Protein AF-A0A2T7PFG6-F1 (afdb_monomer_lite)

InterPro domains:
  IPR002227 Tyrosinase copper-binding domain [PF00264] (2-46)
  IPR002227 Tyrosinase copper-binding domain [PR00092] (2-13)
  IPR002227 Tyrosinase copper-binding domain [PR00092] (26-44)
  IPR002227 Tyrosinase copper-binding domain [PS00498] (27-38)
  IPR008922 Di-copper centre-containing domain superfamily [G3DSA:1.10.1280.10] (1-119)
  IPR008922 Di-copper centre-containing domain superfamily [SSF48056] (2-119)
  IPR028999 Haemocyanin, beta-sandwich domain [PF14830] (123-220)
  IPR036848 Haemocyanin C-terminal domain superfamily [G3DSA:2.60.310.10] (120-230)
  IPR036848 Haemocyanin C-terminal domain superfamily [SSF81277] (125-223)
  IPR050316 Tyrosinase and Hemocyanin [PTHR11474] (2-104)

pLDDT: mean 91.62, std 6.77, range [60.59, 98.31]

Organism: Pomacea canaliculata (NCBI:txid400727)

Radius of gyration: 21.74 Å; chains: 1; bounding box: 51×44×64 Å

Sequence (324 aa):
MLHNTIHALVGGQGTYSMSTLEYSAFDPFFMIHHSSIDRIWQIWQTLQKLRHRSFNYARCALRNLYRPLEPFNYESKNPNPVTRANSRPVQIFDASKFHYNFDNLNLNGHSVSEINTIIENLRDHDRVYAGFVLSGIGVSATANVKLVPQGGDPVDVGSFYILGGDGEMPWAYERVYKYDVTDALEKLGLNAYSNFGFQVTLTKYNGEQLDASLATPVVISRPANADYDVLILPLLEENKLPPKVIVSRGTRVRFHYPVSSLTAAVKEVGSYTSLSLCSIPPGDANSYDPDVNYSLEPGDYFFVSSNKARCEQGTRVQISIDDE

Foldseek 3Di:
DVLLVVLCVFQFLDPQGSLAPVRVVVDPVSVVSVVVVVLVLVLQLVLCVVVVHDNLDDPLCVVQQQDFDPPQLPCVVHVDPQSNVQRRNSSVSPVVSVVDDDPASDDPNHHSVVVNVVVLVVQQAKWKWFWFWDWAPQAKWKKWKWKFAVPDDTDTQGIDIDHHHNPDDTDIDPATDTDTRRVVQVVVVHDLQADMFMDIWIAGSNRRTDPDDGAGTWMWMRHRPDPEIETEHEQDPQHAHDAEHEDEAPYWYAYHYNDPVDFFWKAWDDDPVCLVQVVADPDCPRTDGHPDTHHDGAAKIKIATNDSVSSVSRRIYIYGHDHD

Structure (mmCIF, N/CA/C/O backbone):
data_AF-A0A2T7PFG6-F1
#
_entry.id   AF-A0A2T7PFG6-F1
#
loop_
_atom_site.group_PDB
_atom_site.id
_atom_site.type_symbol
_atom_site.label_atom_id
_atom_site.label_alt_id
_atom_site.label_comp_id
_atom_site.label_asym_id
_atom_site.label_entity_id
_atom_site.label_seq_id
_atom_site.pdbx_PDB_ins_code
_atom_site.Cartn_x
_atom_site.Cartn_y
_atom_site.Cartn_z
_atom_site.occupancy
_atom_site.B_iso_or_equiv
_atom_site.auth_seq_id
_atom_site.auth_comp_id
_atom_site.auth_asym_id
_atom_site.auth_atom_id
_atom_site.pdbx_PDB_model_num
ATOM 1 N N . MET A 1 1 ? 4.196 -3.384 -2.614 1.00 72.12 1 MET A N 1
ATOM 2 C CA . MET A 1 1 ? 5.473 -3.705 -1.949 1.00 72.12 1 MET A CA 1
ATOM 3 C C . MET A 1 1 ? 6.303 -4.779 -2.656 1.00 72.12 1 MET A C 1
ATOM 5 O O . MET A 1 1 ? 7.488 -4.549 -2.804 1.00 72.12 1 MET A O 1
ATOM 9 N N . LEU A 1 2 ? 5.745 -5.887 -3.161 1.00 88.50 2 LEU A N 1
ATOM 10 C CA . LEU A 1 2 ? 6.514 -6.956 -3.842 1.00 88.50 2 LEU A CA 1
ATOM 11 C C . LEU A 1 2 ? 7.631 -6.467 -4.799 1.00 88.50 2 LEU A C 1
ATOM 13 O O . LEU A 1 2 ? 8.771 -6.902 -4.685 1.00 88.50 2 LEU A O 1
ATOM 17 N N . HIS A 1 3 ? 7.321 -5.510 -5.678 1.00 95.81 3 HIS A N 1
ATOM 18 C CA . HIS A 1 3 ? 8.283 -4.857 -6.577 1.00 95.81 3 HIS A CA 1
ATOM 19 C C . HIS A 1 3 ? 9.483 -4.226 -5.844 1.00 95.81 3 HIS A C 1
ATOM 21 O O . HIS A 1 3 ? 10.632 -4.441 -6.224 1.00 95.81 3 HIS A O 1
ATOM 27 N N . ASN A 1 4 ? 9.211 -3.468 -4.781 1.00 96.25 4 ASN A N 1
ATOM 28 C CA . ASN A 1 4 ? 10.197 -2.683 -4.043 1.00 96.25 4 ASN A CA 1
ATOM 29 C C . ASN A 1 4 ? 11.212 -3.560 -3.302 1.00 96.25 4 ASN A C 1
ATOM 31 O O . ASN A 1 4 ? 12.353 -3.156 -3.111 1.00 96.25 4 ASN A O 1
ATOM 35 N N . THR A 1 5 ? 10.813 -4.759 -2.878 1.00 95.25 5 THR A N 1
ATOM 36 C CA . THR A 1 5 ? 11.719 -5.682 -2.186 1.00 95.25 5 THR A CA 1
ATOM 37 C C . THR A 1 5 ? 12.895 -6.078 -3.080 1.00 95.25 5 THR A C 1
ATOM 39 O O . THR A 1 5 ? 14.027 -6.135 -2.612 1.00 95.25 5 THR A O 1
ATOM 42 N N . ILE A 1 6 ? 12.664 -6.286 -4.378 1.00 96.75 6 ILE A N 1
ATOM 43 C CA . ILE A 1 6 ? 13.737 -6.640 -5.317 1.00 96.75 6 ILE A CA 1
ATOM 44 C C . ILE A 1 6 ? 14.710 -5.476 -5.525 1.00 96.75 6 ILE A C 1
ATOM 46 O O . ILE A 1 6 ? 15.915 -5.704 -5.563 1.00 96.75 6 ILE A O 1
ATOM 50 N N . HIS A 1 7 ? 14.218 -4.234 -5.571 1.00 97.56 7 HIS A N 1
ATOM 51 C CA . HIS A 1 7 ? 15.078 -3.046 -5.582 1.00 97.56 7 HIS A CA 1
ATOM 52 C C . HIS A 1 7 ? 16.047 -3.038 -4.396 1.00 97.56 7 HIS A C 1
ATOM 54 O O . HIS A 1 7 ? 17.252 -2.868 -4.580 1.00 97.56 7 HIS A O 1
ATOM 60 N N . ALA A 1 8 ? 15.530 -3.299 -3.192 1.00 95.62 8 ALA A N 1
ATOM 61 C CA . ALA A 1 8 ? 16.334 -3.365 -1.976 1.00 95.62 8 ALA A CA 1
ATOM 62 C C . ALA A 1 8 ? 17.388 -4.477 -2.033 1.00 95.62 8 ALA A C 1
ATOM 64 O O . ALA A 1 8 ? 18.557 -4.234 -1.747 1.00 95.62 8 ALA A O 1
ATOM 65 N N . LEU A 1 9 ? 16.979 -5.692 -2.412 1.00 95.75 9 LEU A N 1
ATOM 66 C CA . LEU A 1 9 ? 17.856 -6.864 -2.410 1.00 95.75 9 LEU A CA 1
ATOM 67 C C . LEU A 1 9 ? 18.958 -6.772 -3.469 1.00 95.75 9 LEU A C 1
ATOM 69 O O . LEU A 1 9 ? 20.094 -7.142 -3.191 1.00 95.75 9 LEU A O 1
ATOM 73 N N . VAL A 1 10 ? 18.634 -6.277 -4.666 1.00 96.81 10 VAL A N 1
ATOM 74 C CA . VAL A 1 10 ? 19.605 -6.152 -5.763 1.00 96.81 10 VAL A CA 1
ATOM 75 C C . VAL A 1 10 ? 20.531 -4.960 -5.544 1.00 96.81 10 VAL A C 1
ATOM 77 O O . VAL A 1 10 ? 21.733 -5.074 -5.763 1.00 96.81 10 VAL A O 1
ATOM 80 N N . GLY A 1 11 ? 20.002 -3.820 -5.094 1.00 95.88 11 GLY A N 1
ATOM 81 C CA . GLY A 1 11 ? 20.818 -2.622 -4.886 1.00 95.88 11 GLY A CA 1
ATOM 82 C C . GLY A 1 11 ? 21.634 -2.643 -3.597 1.00 95.88 11 GLY A C 1
ATOM 83 O O . GLY A 1 11 ? 22.691 -2.013 -3.512 1.00 95.88 11 GLY A O 1
ATOM 84 N N . GLY A 1 12 ? 21.157 -3.373 -2.587 1.00 94.94 12 GLY A N 1
ATOM 85 C CA . GLY A 1 12 ? 21.774 -3.432 -1.271 1.00 94.94 12 GLY A CA 1
ATOM 86 C C . GLY A 1 12 ? 21.967 -2.034 -0.686 1.00 94.94 12 GLY A C 1
ATOM 87 O O . GLY A 1 12 ? 21.060 -1.200 -0.706 1.00 94.94 12 GLY A O 1
ATOM 88 N N . GLN A 1 13 ? 23.178 -1.776 -0.193 1.00 94.75 13 GLN A N 1
ATOM 89 C CA . GLN A 1 13 ? 23.541 -0.516 0.460 1.00 94.75 13 GLN A CA 1
ATOM 90 C C . GLN A 1 13 ? 24.241 0.492 -0.469 1.00 94.75 13 GLN A C 1
ATOM 92 O O . GLN A 1 13 ? 24.780 1.494 -0.001 1.00 94.75 13 GLN A O 1
ATOM 97 N N . GLY A 1 14 ? 24.271 0.237 -1.781 1.00 91.75 14 GLY A N 1
ATOM 98 C CA . GLY A 1 14 ? 24.973 1.096 -2.735 1.00 91.75 14 GLY A CA 1
ATOM 99 C C . GLY A 1 14 ? 24.269 2.438 -2.960 1.00 91.75 14 GLY A C 1
ATOM 100 O O . GLY A 1 14 ? 23.059 2.481 -3.164 1.00 91.75 14 GLY A O 1
ATOM 101 N N . THR A 1 15 ? 25.033 3.535 -2.995 1.00 91.31 15 THR A N 1
ATOM 102 C CA . THR A 1 15 ? 24.510 4.896 -3.233 1.00 91.31 15 THR A CA 1
ATOM 103 C C . THR A 1 15 ? 23.884 5.067 -4.622 1.00 91.31 15 THR A C 1
ATOM 105 O O . THR A 1 15 ? 22.827 5.678 -4.753 1.00 91.31 15 THR A O 1
ATOM 108 N N . TYR A 1 16 ? 24.509 4.503 -5.657 1.00 95.69 16 TYR A N 1
ATOM 109 C CA . TYR A 1 16 ? 24.027 4.528 -7.042 1.00 95.69 16 TYR A CA 1
ATOM 110 C C . TYR A 1 16 ? 23.613 3.117 -7.448 1.00 95.69 16 TYR A C 1
ATOM 112 O O . TYR A 1 16 ? 24.355 2.423 -8.139 1.00 95.69 16 TYR A O 1
ATOM 120 N N . SER A 1 17 ? 22.490 2.640 -6.918 1.00 96.44 17 SER A N 1
ATOM 121 C CA . SER A 1 17 ? 22.119 1.231 -7.029 1.00 96.44 17 SER A CA 1
ATOM 122 C C . SER A 1 17 ? 20.627 1.048 -7.283 1.00 96.44 17 SER A C 1
ATOM 124 O O . SER A 1 17 ? 19.843 1.995 -7.230 1.00 96.44 17 SER A O 1
ATOM 126 N N . MET A 1 18 ? 20.218 -0.202 -7.502 1.00 97.12 18 MET A N 1
ATOM 127 C CA . MET A 1 18 ? 18.809 -0.583 -7.603 1.00 97.12 18 MET A CA 1
ATOM 128 C C . MET A 1 18 ? 17.969 -0.212 -6.372 1.00 97.12 18 MET A C 1
ATOM 130 O O . MET A 1 18 ? 16.750 -0.145 -6.502 1.00 97.12 18 MET A O 1
ATOM 134 N N . SER A 1 19 ? 18.570 0.064 -5.210 1.00 96.31 19 SER A N 1
ATOM 135 C CA . SER A 1 19 ? 17.842 0.414 -3.987 1.00 96.31 19 SER A CA 1
ATOM 136 C C . SER A 1 19 ? 17.588 1.918 -3.858 1.00 96.31 19 SER A C 1
ATOM 138 O O . SER A 1 19 ? 16.756 2.320 -3.050 1.00 96.31 19 SER A O 1
ATOM 140 N N . THR A 1 20 ? 18.229 2.760 -4.677 1.00 95.44 20 THR A N 1
ATOM 141 C CA . THR A 1 20 ? 18.062 4.218 -4.628 1.00 95.44 20 THR A CA 1
ATOM 142 C C . THR A 1 20 ? 17.218 4.724 -5.793 1.00 95.44 20 THR A C 1
ATOM 144 O O . THR A 1 20 ? 17.575 4.575 -6.959 1.00 95.44 20 THR A O 1
ATOM 147 N N . LEU A 1 21 ? 16.075 5.348 -5.485 1.00 95.50 21 LEU A N 1
ATOM 148 C CA . LEU A 1 21 ? 15.077 5.743 -6.487 1.00 95.50 21 LEU A CA 1
ATOM 149 C C . LEU A 1 21 ? 15.668 6.594 -7.626 1.00 95.50 21 LEU A C 1
ATOM 151 O O . LEU A 1 21 ? 15.396 6.322 -8.792 1.00 95.50 21 LEU A O 1
ATOM 155 N N . GLU A 1 22 ? 16.522 7.563 -7.299 1.00 95.00 22 GLU A N 1
ATOM 156 C CA . GLU A 1 22 ? 17.109 8.507 -8.264 1.00 95.00 22 GLU A CA 1
ATOM 157 C C . GLU A 1 22 ? 18.087 7.862 -9.255 1.00 95.00 22 GLU A C 1
ATOM 159 O O . GLU A 1 22 ? 18.298 8.392 -10.347 1.00 95.00 22 GLU A O 1
ATOM 164 N N . TYR A 1 23 ? 18.674 6.718 -8.894 1.00 96.12 23 TYR A N 1
ATOM 165 C CA . TYR A 1 23 ? 19.735 6.077 -9.675 1.00 96.12 23 TYR A CA 1
ATOM 166 C C . TYR A 1 23 ? 19.364 4.693 -10.199 1.00 96.12 23 TYR A C 1
ATOM 168 O O . TYR A 1 23 ? 19.968 4.230 -11.165 1.00 96.12 23 TYR A O 1
ATOM 176 N N . SER A 1 24 ? 18.356 4.048 -9.611 1.00 97.19 24 SER A N 1
ATOM 177 C CA . SER A 1 24 ? 17.950 2.684 -9.956 1.00 97.19 24 SER A CA 1
ATOM 178 C C . SER A 1 24 ? 17.688 2.497 -11.452 1.00 97.19 24 SER A C 1
ATOM 180 O O . SER A 1 24 ? 18.069 1.473 -12.005 1.00 97.19 24 SER A O 1
ATOM 182 N N . ALA A 1 25 ? 17.153 3.514 -12.136 1.00 97.25 25 ALA A N 1
ATOM 183 C CA . ALA A 1 25 ? 16.862 3.474 -13.569 1.00 97.25 25 ALA A CA 1
ATOM 184 C C . ALA A 1 25 ? 18.092 3.266 -14.479 1.00 97.25 25 ALA A C 1
ATOM 186 O O . ALA A 1 25 ? 17.922 2.889 -15.640 1.00 97.25 25 ALA A O 1
ATOM 187 N N . PHE A 1 26 ? 19.312 3.520 -13.989 1.00 97.44 26 PHE A N 1
ATOM 188 C CA . PHE A 1 26 ? 20.549 3.311 -14.751 1.00 97.44 26 PHE A CA 1
ATOM 189 C C . PHE A 1 26 ? 21.054 1.865 -14.708 1.00 97.44 26 PHE A C 1
ATOM 191 O O . PHE A 1 26 ? 21.851 1.481 -15.564 1.00 97.44 26 PHE A O 1
ATOM 198 N N . ASP A 1 27 ? 20.614 1.064 -13.737 1.00 98.00 27 ASP A N 1
ATOM 199 C CA . ASP A 1 27 ? 20.985 -0.346 -13.662 1.00 98.00 27 ASP A CA 1
ATOM 200 C C . ASP A 1 27 ? 20.275 -1.123 -14.788 1.00 98.00 27 ASP A C 1
ATOM 202 O O . ASP A 1 27 ? 19.048 -1.057 -14.893 1.00 98.00 27 ASP A O 1
ATOM 206 N N . PRO A 1 28 ? 20.980 -1.889 -15.642 1.00 97.69 28 PRO A N 1
ATOM 207 C CA . PRO A 1 28 ? 20.336 -2.683 -16.689 1.00 97.69 28 PRO A CA 1
ATOM 208 C C . PRO A 1 28 ? 19.260 -3.642 -16.161 1.00 97.69 28 PRO A C 1
ATOM 210 O O . PRO A 1 28 ? 18.279 -3.917 -16.860 1.00 97.69 28 PRO A O 1
ATOM 213 N N . PHE A 1 29 ? 19.415 -4.135 -14.927 1.00 97.94 29 PHE A N 1
ATOM 214 C CA . PHE A 1 29 ? 18.439 -5.006 -14.288 1.00 97.94 29 PHE A CA 1
ATOM 215 C C . PHE A 1 29 ? 17.096 -4.297 -14.051 1.00 97.94 29 PHE A C 1
ATOM 217 O O . PHE A 1 29 ? 16.054 -4.945 -14.116 1.00 97.94 29 PHE A O 1
ATOM 224 N N . PHE A 1 30 ? 17.084 -2.974 -13.867 1.00 98.31 30 PHE A N 1
ATOM 225 C CA . PHE A 1 30 ? 15.870 -2.176 -13.675 1.00 98.31 30 PHE A CA 1
ATOM 226 C C . PHE A 1 30 ? 14.841 -2.417 -14.782 1.00 98.31 30 PHE A C 1
ATOM 228 O O . PHE A 1 30 ? 13.699 -2.792 -14.518 1.00 98.31 30 PHE A O 1
ATOM 235 N N . MET A 1 31 ? 15.254 -2.263 -16.042 1.00 97.06 31 MET A N 1
ATOM 236 C CA . MET A 1 31 ? 14.342 -2.338 -17.189 1.00 97.06 31 MET A CA 1
ATOM 237 C C . MET A 1 31 ? 13.702 -3.729 -17.325 1.00 97.06 31 MET A C 1
ATOM 239 O O . MET A 1 31 ? 12.505 -3.857 -17.604 1.00 97.06 31 MET A O 1
ATOM 243 N N . ILE A 1 32 ? 14.477 -4.788 -17.077 1.00 96.88 32 ILE A N 1
ATOM 244 C CA . ILE A 1 32 ? 13.982 -6.170 -17.151 1.00 96.88 32 ILE A CA 1
ATOM 245 C C . ILE A 1 32 ? 13.170 -6.560 -15.909 1.00 96.88 32 ILE A C 1
ATOM 247 O O . ILE A 1 32 ? 12.169 -7.266 -16.029 1.00 96.88 32 ILE A O 1
ATOM 251 N N . HIS A 1 33 ? 13.527 -6.046 -14.730 1.00 97.62 33 HIS A N 1
ATOM 252 C CA . HIS A 1 33 ? 12.758 -6.219 -13.498 1.00 97.62 33 HIS A CA 1
ATOM 253 C C . HIS A 1 33 ? 11.355 -5.635 -13.643 1.00 97.62 33 HIS A C 1
ATOM 255 O O . HIS A 1 33 ? 10.370 -6.325 -13.383 1.00 97.62 33 HIS A O 1
ATOM 261 N N . HIS A 1 34 ? 11.236 -4.411 -14.156 1.00 97.94 34 HIS A N 1
ATOM 262 C CA . HIS A 1 34 ? 9.933 -3.798 -14.408 1.00 97.94 34 HIS A CA 1
ATOM 263 C C . HIS A 1 34 ? 9.101 -4.569 -15.440 1.00 97.94 34 HIS A C 1
ATOM 265 O O . HIS A 1 34 ? 7.887 -4.671 -15.275 1.00 97.94 34 HIS A O 1
ATOM 271 N N . SER A 1 35 ? 9.738 -5.205 -16.429 1.00 97.00 35 SER A N 1
ATOM 272 C CA . SER A 1 35 ? 9.049 -6.119 -17.354 1.00 97.00 35 SER A CA 1
ATOM 273 C C . SER A 1 35 ? 8.501 -7.365 -16.636 1.00 97.00 35 SER A C 1
ATOM 275 O O . SER A 1 35 ? 7.422 -7.857 -16.963 1.00 97.00 35 SER A O 1
ATOM 277 N N . SER A 1 36 ? 9.200 -7.866 -15.609 1.00 96.44 36 SER A N 1
ATOM 278 C CA . SER A 1 36 ? 8.712 -8.984 -14.788 1.00 96.44 36 SER A CA 1
ATOM 279 C C . SER A 1 36 ? 7.489 -8.604 -13.941 1.00 96.44 36 SER A C 1
ATOM 281 O O . SER A 1 36 ? 6.552 -9.395 -13.814 1.00 96.44 36 SER A O 1
ATOM 283 N N . ILE A 1 37 ? 7.455 -7.376 -13.414 1.00 97.38 37 ILE A N 1
ATOM 284 C CA . ILE A 1 37 ? 6.311 -6.856 -12.654 1.00 97.38 37 ILE A CA 1
ATOM 285 C C . ILE A 1 37 ? 5.121 -6.570 -13.568 1.00 97.38 37 ILE A C 1
ATOM 287 O O . ILE A 1 37 ? 3.986 -6.864 -13.197 1.00 97.38 37 ILE A O 1
ATOM 291 N N . ASP A 1 38 ? 5.367 -6.083 -14.781 1.00 97.00 38 ASP A N 1
ATOM 292 C CA . ASP A 1 38 ? 4.330 -5.944 -15.800 1.00 97.00 38 ASP A CA 1
ATOM 293 C C . ASP A 1 38 ? 3.689 -7.299 -16.158 1.00 97.00 38 ASP A C 1
ATOM 295 O O . ASP A 1 38 ? 2.465 -7.413 -16.242 1.00 97.00 38 ASP A O 1
ATOM 299 N N . ARG A 1 39 ? 4.472 -8.388 -16.216 1.00 96.81 39 ARG A N 1
ATOM 300 C CA . ARG A 1 39 ? 3.899 -9.738 -16.364 1.00 96.81 39 ARG A CA 1
ATOM 301 C C . ARG A 1 39 ? 2.943 -10.086 -15.224 1.00 96.81 39 ARG A C 1
ATOM 303 O O . ARG A 1 39 ? 1.865 -10.619 -15.474 1.00 96.81 39 ARG A O 1
ATOM 310 N N . ILE A 1 40 ? 3.307 -9.779 -13.977 1.00 97.12 40 ILE A N 1
ATOM 311 C CA . ILE A 1 40 ? 2.425 -9.998 -12.816 1.00 97.12 40 ILE A CA 1
ATOM 312 C C . ILE A 1 40 ? 1.141 -9.169 -12.955 1.00 97.12 40 ILE A C 1
ATOM 314 O O . ILE A 1 40 ? 0.056 -9.659 -12.633 1.00 97.12 40 ILE A O 1
ATOM 318 N N . TRP A 1 41 ? 1.233 -7.947 -13.483 1.00 95.81 41 TRP A N 1
ATOM 319 C CA . TRP A 1 41 ? 0.060 -7.128 -13.766 1.00 95.81 41 TRP A CA 1
ATOM 320 C C . TRP A 1 41 ? -0.846 -7.765 -14.830 1.00 95.81 41 TRP A C 1
ATOM 322 O O . TRP A 1 41 ? -2.046 -7.888 -14.587 1.00 95.81 41 TRP A O 1
ATOM 332 N N . GLN A 1 42 ? -0.300 -8.280 -15.937 1.00 95.88 42 GLN A N 1
ATOM 333 C CA . GLN A 1 42 ? -1.069 -9.017 -16.956 1.00 95.88 42 GLN A CA 1
ATOM 334 C C . GLN A 1 42 ? -1.738 -10.287 -16.407 1.00 95.88 42 GLN A C 1
ATOM 336 O O . GLN A 1 42 ? -2.892 -10.591 -16.739 1.00 95.88 42 GLN A O 1
ATOM 341 N N . ILE A 1 43 ? -1.048 -11.016 -15.525 1.00 97.12 43 ILE A N 1
ATOM 342 C CA . ILE A 1 43 ? -1.611 -12.169 -14.807 1.00 97.12 43 ILE A CA 1
ATOM 343 C C . ILE A 1 43 ? -2.809 -11.724 -13.966 1.00 97.12 43 ILE A C 1
ATOM 345 O O . ILE A 1 43 ? -3.877 -12.329 -14.056 1.00 97.12 43 ILE A O 1
ATOM 349 N N . TRP A 1 44 ? -2.671 -10.633 -13.206 1.00 96.19 44 TRP A N 1
ATOM 350 C CA . TRP A 1 44 ? -3.770 -10.067 -12.426 1.00 96.19 44 TRP A CA 1
ATOM 351 C C . TRP A 1 44 ? -4.942 -9.629 -13.317 1.00 96.19 44 TRP A C 1
ATOM 353 O O . TRP A 1 44 ? -6.083 -9.980 -13.026 1.00 96.19 44 TRP A O 1
ATOM 363 N N . GLN A 1 45 ? -4.695 -8.945 -14.438 1.00 95.38 45 GLN A N 1
ATOM 364 C CA . GLN A 1 45 ? -5.764 -8.539 -15.359 1.00 95.38 45 GLN A CA 1
ATOM 365 C C . GLN A 1 45 ? -6.521 -9.753 -15.918 1.00 95.38 45 GLN A C 1
ATOM 367 O O . GLN A 1 45 ? -7.749 -9.739 -16.015 1.00 95.38 45 GLN A O 1
ATOM 372 N N . THR A 1 46 ? -5.800 -10.823 -16.257 1.00 95.56 46 THR A N 1
ATOM 373 C CA . THR A 1 46 ? -6.391 -12.080 -16.739 1.00 95.56 46 THR A CA 1
ATOM 374 C C . THR A 1 46 ? -7.199 -12.773 -15.644 1.00 95.56 46 THR A C 1
ATOM 376 O O . THR A 1 46 ? -8.321 -13.212 -15.889 1.00 95.56 46 THR A O 1
ATOM 379 N N . LEU A 1 47 ? -6.684 -12.802 -14.415 1.00 96.50 47 LEU A N 1
ATOM 380 C CA . LEU A 1 47 ? -7.381 -13.345 -13.253 1.00 96.50 47 LEU A CA 1
ATOM 381 C C . LEU A 1 47 ? -8.694 -12.599 -12.969 1.00 96.50 47 LEU A C 1
ATOM 383 O O . LEU A 1 47 ? -9.721 -13.224 -12.716 1.00 96.50 47 LEU A O 1
ATOM 387 N N . GLN A 1 48 ? -8.696 -11.269 -13.057 1.00 94.81 48 GLN A N 1
ATOM 388 C CA . GLN A 1 48 ? -9.909 -10.473 -12.859 1.00 94.81 48 GLN A CA 1
ATOM 389 C C . GLN A 1 48 ? -10.964 -10.747 -13.940 1.00 94.81 48 GLN A C 1
ATOM 391 O O . GLN A 1 48 ? -12.148 -10.837 -13.613 1.00 94.81 48 GLN A O 1
ATOM 396 N N . LYS A 1 49 ? -10.553 -10.976 -15.198 1.00 94.19 49 LYS A N 1
ATOM 397 C CA . LYS A 1 49 ? -11.465 -11.428 -16.267 1.00 94.19 49 LYS A CA 1
ATOM 398 C C . LYS A 1 49 ? -12.111 -12.773 -15.935 1.00 94.19 49 LYS A C 1
ATOM 400 O O . LYS A 1 49 ? -13.322 -12.899 -16.089 1.00 94.19 49 LYS A O 1
ATOM 405 N N . LEU A 1 50 ? -11.329 -13.745 -15.449 1.00 95.12 50 LEU A N 1
ATOM 406 C CA . LEU A 1 50 ? -11.847 -15.055 -15.019 1.00 95.12 50 LEU A CA 1
ATOM 407 C C . LEU A 1 50 ? -12.873 -14.925 -13.886 1.00 95.12 50 LEU A C 1
ATOM 409 O O . LEU A 1 50 ? -13.838 -15.675 -13.837 1.00 95.12 50 LEU A O 1
ATOM 413 N N . ARG A 1 51 ? -12.694 -13.938 -13.003 1.00 93.25 51 ARG A N 1
ATOM 414 C CA . ARG A 1 51 ? -13.602 -13.639 -11.884 1.00 93.25 51 ARG A CA 1
ATOM 415 C C . ARG A 1 51 ? -14.794 -12.758 -12.259 1.00 93.25 51 ARG A C 1
ATOM 417 O O . ARG A 1 51 ? -15.538 -12.354 -11.370 1.00 93.25 51 ARG A O 1
ATOM 424 N N . HIS A 1 52 ? -14.948 -12.404 -13.535 1.00 93.69 52 HIS A N 1
ATOM 425 C CA . HIS A 1 52 ? -15.963 -11.459 -14.009 1.00 93.69 52 HIS A CA 1
ATOM 426 C C . HIS A 1 52 ? -15.917 -10.092 -13.295 1.00 93.69 52 HIS A C 1
ATOM 428 O O . HIS A 1 52 ? -16.947 -9.459 -13.069 1.00 93.69 52 HIS A O 1
ATOM 434 N N . ARG A 1 53 ? -14.711 -9.626 -12.940 1.00 89.88 53 ARG A N 1
ATOM 435 C CA . ARG A 1 53 ? -14.467 -8.310 -12.329 1.00 89.88 53 ARG A CA 1
ATOM 436 C C . ARG A 1 53 ? -13.816 -7.344 -13.318 1.00 89.88 53 ARG A C 1
ATOM 438 O O . ARG A 1 53 ? -13.253 -7.744 -14.339 1.00 89.88 53 ARG A O 1
ATOM 445 N N . SER A 1 54 ? -13.875 -6.053 -13.001 1.00 88.75 54 SER A N 1
ATOM 446 C CA . SER A 1 54 ? -13.120 -5.021 -13.715 1.00 88.75 54 SER A CA 1
ATOM 447 C C . SER A 1 54 ? -11.612 -5.318 -13.663 1.00 88.75 54 SER A C 1
ATOM 449 O O . SER A 1 54 ? -11.076 -5.746 -12.640 1.00 88.75 54 SER A O 1
ATOM 451 N N . PHE A 1 55 ? -10.924 -5.111 -14.790 1.00 88.00 55 PHE A N 1
ATOM 452 C CA . PHE A 1 55 ? -9.500 -5.455 -14.959 1.00 88.00 55 PHE A CA 1
ATOM 453 C C . PHE A 1 55 ? -8.664 -4.343 -15.621 1.00 88.00 55 PHE A C 1
ATOM 455 O O . PHE A 1 55 ? -7.440 -4.421 -15.679 1.00 88.00 55 PHE A O 1
ATOM 462 N N . ASN A 1 56 ? -9.307 -3.310 -16.160 1.00 86.38 56 ASN A N 1
ATOM 463 C CA . ASN A 1 56 ? -8.688 -2.224 -16.927 1.00 86.38 56 ASN A CA 1
ATOM 464 C C . ASN A 1 56 ? -9.186 -0.845 -16.471 1.00 86.38 56 ASN A C 1
ATOM 466 O O . ASN A 1 56 ? -9.286 0.092 -17.261 1.00 86.38 56 ASN A O 1
ATOM 470 N N . TYR A 1 57 ? -9.558 -0.743 -15.199 1.00 79.19 57 TYR A N 1
ATOM 471 C CA . TYR A 1 57 ? -10.174 0.440 -14.625 1.00 79.19 57 TYR A CA 1
ATOM 472 C C . TYR A 1 57 ? -9.727 0.595 -13.174 1.00 79.19 57 TYR A C 1
ATOM 474 O O . TYR A 1 57 ? -9.643 -0.396 -12.455 1.00 79.19 57 TYR A O 1
ATOM 482 N N . ALA A 1 58 ? -9.455 1.829 -12.750 1.00 80.38 58 ALA A N 1
ATOM 483 C CA . ALA A 1 58 ? -9.187 2.156 -11.352 1.00 80.38 58 ALA A CA 1
ATOM 484 C C . ALA A 1 58 ? -10.010 3.391 -10.970 1.00 80.38 58 ALA A C 1
ATOM 486 O O . ALA A 1 58 ? -9.628 4.526 -11.266 1.00 80.38 58 ALA A O 1
ATOM 487 N N . ARG A 1 59 ? -11.174 3.164 -10.346 1.00 76.50 59 ARG A N 1
ATOM 488 C CA . ARG A 1 59 ? -12.129 4.235 -10.025 1.00 76.50 59 ARG A CA 1
ATOM 489 C C . ARG A 1 59 ? -11.544 5.252 -9.049 1.00 76.50 59 ARG A C 1
ATOM 491 O O . ARG A 1 59 ? -11.689 6.454 -9.259 1.00 76.50 59 ARG A O 1
ATOM 498 N N . CYS A 1 60 ? -10.851 4.759 -8.026 1.00 71.56 60 CYS A N 1
ATOM 499 C CA . CYS A 1 60 ? -10.299 5.578 -6.949 1.00 71.56 60 CYS A CA 1
ATOM 500 C C . CYS A 1 60 ? -9.303 6.639 -7.458 1.00 71.56 60 CYS A C 1
ATOM 502 O O . CYS A 1 60 ? -9.269 7.754 -6.950 1.00 71.56 60 CYS A O 1
ATOM 504 N N . ALA A 1 61 ? -8.588 6.347 -8.551 1.00 77.00 61 ALA A N 1
ATOM 505 C CA . ALA A 1 61 ? -7.544 7.207 -9.102 1.00 77.00 61 ALA A CA 1
ATOM 506 C C . ALA A 1 61 ? -7.948 7.932 -10.403 1.00 77.00 61 ALA A C 1
ATOM 508 O O . ALA A 1 61 ? -7.075 8.425 -11.124 1.00 77.00 61 ALA A O 1
ATOM 509 N N . LEU A 1 62 ? -9.247 8.026 -10.731 1.00 82.19 62 LEU A N 1
ATOM 510 C CA . LEU A 1 62 ? -9.747 8.533 -12.024 1.00 82.19 62 LEU A CA 1
ATOM 511 C C . LEU A 1 62 ? -9.081 9.832 -12.487 1.00 82.19 62 LEU A C 1
ATOM 513 O O . LEU A 1 62 ? -8.669 9.943 -13.640 1.00 82.19 62 LEU A O 1
ATOM 517 N N . ARG A 1 63 ? -8.927 10.811 -11.588 1.00 84.31 63 ARG A N 1
ATOM 518 C CA . ARG A 1 63 ? -8.316 12.108 -11.917 1.00 84.31 63 ARG A CA 1
ATOM 519 C C . ARG A 1 63 ? -6.883 11.968 -12.443 1.00 84.31 63 ARG A C 1
ATOM 521 O O . ARG A 1 63 ? -6.483 12.737 -13.316 1.00 84.31 63 ARG A O 1
ATOM 528 N N . ASN A 1 64 ? -6.129 11.003 -11.923 1.00 86.81 64 ASN A N 1
ATOM 529 C CA . ASN A 1 64 ? -4.751 10.746 -12.330 1.00 86.81 64 ASN A CA 1
ATOM 530 C C . ASN A 1 64 ? -4.694 9.954 -13.639 1.00 86.81 64 ASN A C 1
ATOM 532 O O . ASN A 1 64 ? -3.800 10.185 -14.446 1.00 86.81 64 ASN A O 1
ATOM 536 N N . LEU A 1 65 ? -5.682 9.097 -13.913 1.00 89.75 65 LEU A N 1
ATOM 537 C CA . LEU A 1 65 ? -5.665 8.248 -15.106 1.00 89.75 65 LEU A CA 1
ATOM 538 C C . LEU A 1 65 ? -5.793 9.013 -16.435 1.00 89.75 65 LEU A C 1
ATOM 540 O O . LEU A 1 65 ? -5.366 8.509 -17.476 1.00 89.75 65 LEU A O 1
ATOM 544 N N . TYR A 1 66 ? -6.381 10.214 -16.422 1.00 91.25 66 TYR A N 1
ATOM 545 C CA . TYR A 1 66 ? -6.541 11.054 -17.619 1.00 91.25 66 TYR A CA 1
ATOM 546 C C . TYR A 1 66 ? -5.391 12.041 -17.844 1.00 91.25 66 TYR A C 1
ATOM 548 O O . TYR A 1 66 ? -5.350 12.702 -18.886 1.00 91.25 66 TYR A O 1
ATOM 556 N N . ARG A 1 67 ? -4.452 12.142 -16.899 1.00 93.81 67 ARG A N 1
ATOM 557 C CA . ARG A 1 67 ? -3.244 12.954 -17.056 1.00 93.81 67 ARG A CA 1
ATOM 558 C C . ARG A 1 67 ? -2.161 12.112 -17.730 1.00 93.81 67 ARG A C 1
ATOM 560 O O . ARG A 1 67 ? -1.952 10.981 -17.305 1.00 93.81 67 ARG A O 1
ATOM 567 N N . PRO A 1 68 ? -1.495 12.609 -18.785 1.00 95.62 68 PRO A N 1
ATOM 568 C CA . PRO A 1 68 ? -0.369 11.897 -19.374 1.00 95.62 68 PRO A CA 1
ATOM 569 C C . PRO A 1 68 ? 0.729 11.623 -18.340 1.00 95.62 68 PRO A C 1
ATOM 571 O O . PRO A 1 68 ? 1.004 12.469 -17.494 1.00 95.62 68 PRO A O 1
ATOM 574 N N . LEU A 1 69 ? 1.356 10.453 -18.428 1.00 95.38 69 LEU A N 1
ATOM 575 C CA . LEU A 1 69 ? 2.571 10.133 -17.697 1.00 95.38 69 LEU A CA 1
ATOM 576 C C . LEU A 1 69 ? 3.712 10.972 -18.262 1.00 95.38 69 LEU A C 1
ATOM 578 O O . LEU A 1 69 ? 4.100 10.827 -19.423 1.00 95.38 69 LEU A O 1
ATOM 582 N N . GLU A 1 70 ? 4.252 11.857 -17.442 1.00 95.06 70 GLU A N 1
ATOM 583 C CA . GLU A 1 70 ? 5.402 12.664 -17.819 1.00 95.06 70 GLU A CA 1
ATOM 584 C C . GLU A 1 70 ? 6.700 11.862 -17.620 1.00 95.06 70 GLU A C 1
ATOM 586 O O . GLU A 1 70 ? 6.783 11.049 -16.699 1.00 95.06 70 GLU A O 1
ATOM 591 N N . PRO A 1 71 ? 7.726 12.053 -18.468 1.00 96.12 71 PRO A N 1
ATOM 592 C CA . PRO A 1 71 ? 7.773 12.936 -19.635 1.00 96.12 71 PRO A CA 1
ATOM 593 C C . PRO A 1 71 ? 7.362 12.243 -20.953 1.00 96.12 71 PRO A C 1
ATOM 595 O O . PRO A 1 71 ? 7.758 12.693 -22.027 1.00 96.12 71 PRO A O 1
ATOM 598 N N . PHE A 1 72 ? 6.609 11.136 -20.926 1.00 96.69 72 PHE A N 1
ATOM 599 C CA . PHE A 1 72 ? 6.326 10.335 -22.130 1.00 96.69 72 PHE A CA 1
ATOM 600 C C . PHE A 1 72 ? 5.526 11.092 -23.196 1.00 96.69 72 PHE A C 1
ATOM 602 O O . PHE A 1 72 ? 5.638 10.780 -24.381 1.00 96.69 72 PHE A O 1
ATOM 609 N N . ASN A 1 73 ? 4.744 12.093 -22.797 1.00 96.12 73 ASN A N 1
ATOM 610 C CA . ASN A 1 73 ? 4.021 12.991 -23.695 1.00 96.12 73 ASN A CA 1
ATOM 611 C C . ASN A 1 73 ? 4.912 14.056 -24.361 1.00 96.12 73 ASN A C 1
ATOM 613 O O . ASN A 1 73 ? 4.493 14.652 -25.353 1.00 96.12 73 ASN A O 1
ATOM 617 N N . TYR A 1 74 ? 6.116 14.314 -23.844 1.00 96.56 74 TYR A N 1
ATOM 618 C CA . TYR A 1 74 ? 7.008 15.341 -24.376 1.00 96.56 74 TYR A CA 1
ATOM 619 C C . TYR A 1 74 ? 7.761 14.821 -25.599 1.00 96.56 74 TYR A C 1
ATOM 621 O O . TYR A 1 74 ? 8.623 13.949 -25.499 1.00 96.56 74 TYR A O 1
ATOM 629 N N . GLU A 1 75 ? 7.484 15.402 -26.766 1.00 94.19 75 GLU A N 1
ATOM 630 C CA . GLU A 1 75 ? 8.156 15.045 -28.023 1.00 94.19 75 GLU A CA 1
ATOM 631 C C . GLU A 1 75 ? 9.679 15.236 -27.961 1.00 94.19 75 GLU A C 1
ATOM 633 O O . GLU A 1 75 ? 10.424 14.440 -28.524 1.00 94.19 75 GLU A O 1
ATOM 638 N N . SER A 1 76 ? 10.151 16.222 -27.194 1.00 96.06 76 SER A N 1
ATOM 639 C CA . SER A 1 76 ? 11.579 16.480 -26.976 1.00 96.06 76 SER A CA 1
ATOM 640 C C . SER A 1 76 ? 12.299 15.412 -26.144 1.00 96.06 76 SER A C 1
ATOM 642 O O . SER A 1 76 ? 13.529 15.398 -26.117 1.00 96.06 76 SER A O 1
ATOM 644 N N . LYS A 1 77 ? 11.563 14.545 -25.435 1.00 95.75 77 LYS A N 1
ATOM 645 C CA . LYS A 1 77 ? 12.119 13.512 -24.543 1.00 95.75 77 LYS A CA 1
ATOM 646 C C . LYS A 1 77 ? 11.814 12.097 -25.015 1.00 95.75 77 LYS A C 1
ATOM 648 O O . LYS A 1 77 ? 12.652 11.218 -24.853 1.00 95.75 77 LYS A O 1
ATOM 653 N N . ASN A 1 78 ? 10.642 11.880 -25.606 1.00 96.12 78 ASN A N 1
ATOM 654 C CA . ASN A 1 78 ? 10.200 10.578 -26.078 1.00 96.12 78 ASN A CA 1
ATOM 655 C C . ASN A 1 78 ? 10.020 10.582 -27.608 1.00 96.12 78 ASN A C 1
ATOM 657 O O . ASN A 1 78 ? 8.959 10.986 -28.104 1.00 96.12 78 ASN A O 1
ATOM 661 N N . PRO A 1 79 ? 11.023 10.110 -28.373 1.00 96.00 79 PRO A N 1
ATOM 662 C CA . PRO A 1 79 ? 10.944 10.075 -29.829 1.00 96.00 79 PRO A CA 1
ATOM 663 C C . PRO A 1 79 ? 9.961 9.013 -30.344 1.00 96.00 79 PRO A C 1
ATOM 665 O O . PRO A 1 79 ? 9.514 9.116 -31.485 1.00 96.00 79 PRO A O 1
ATOM 668 N N . ASN A 1 80 ? 9.585 8.020 -29.527 1.00 95.62 80 ASN A N 1
ATOM 669 C CA . ASN A 1 80 ? 8.702 6.937 -29.949 1.00 95.62 80 ASN A CA 1
ATOM 670 C C . ASN A 1 80 ? 7.236 7.425 -30.036 1.00 95.62 80 ASN A C 1
ATOM 672 O O . ASN A 1 80 ? 6.640 7.789 -29.016 1.00 95.62 80 ASN A O 1
ATOM 676 N N . PRO A 1 81 ? 6.620 7.415 -31.235 1.00 94.62 81 PRO A N 1
ATOM 677 C CA . PRO A 1 81 ? 5.268 7.932 -31.421 1.00 94.62 81 PRO A CA 1
ATOM 678 C C . PRO A 1 81 ? 4.198 7.077 -30.727 1.00 94.62 81 PRO A C 1
ATOM 680 O O . PRO A 1 81 ? 3.191 7.627 -30.284 1.00 94.62 81 PRO A O 1
ATOM 683 N N . VAL A 1 82 ? 4.411 5.762 -30.582 1.00 95.06 82 VAL A N 1
ATOM 684 C CA . VAL A 1 82 ? 3.446 4.843 -29.953 1.00 95.06 82 VAL A CA 1
ATOM 685 C C . VAL A 1 82 ? 3.317 5.148 -28.466 1.00 95.06 82 VAL A C 1
ATOM 687 O O . VAL A 1 82 ? 2.208 5.349 -27.970 1.00 95.06 82 VAL A O 1
ATOM 690 N N . THR A 1 83 ? 4.438 5.241 -27.750 1.00 95.12 83 THR A N 1
ATOM 691 C CA . THR A 1 83 ? 4.431 5.545 -26.311 1.00 95.12 83 THR A CA 1
ATOM 692 C C . THR A 1 83 ? 4.016 6.991 -26.041 1.00 95.12 83 THR A C 1
ATOM 694 O O . THR A 1 83 ? 3.343 7.254 -25.049 1.00 95.12 83 THR A O 1
ATOM 697 N N . ARG A 1 84 ? 4.325 7.928 -26.950 1.00 95.88 84 ARG A N 1
ATOM 698 C CA . ARG A 1 84 ? 3.884 9.327 -26.838 1.00 95.88 84 ARG A CA 1
ATOM 699 C C . ARG A 1 84 ? 2.368 9.469 -26.973 1.00 95.88 84 ARG A C 1
ATOM 701 O O . ARG A 1 84 ? 1.736 10.119 -26.136 1.00 95.88 84 ARG A O 1
ATOM 708 N N . ALA A 1 85 ? 1.776 8.819 -27.976 1.00 94.88 85 ALA A N 1
ATOM 709 C CA . ALA A 1 85 ? 0.331 8.833 -28.219 1.00 94.88 85 ALA A CA 1
ATOM 710 C C . ALA A 1 85 ? -0.482 8.071 -27.152 1.00 94.88 85 ALA A C 1
ATOM 712 O O . ALA A 1 85 ? -1.648 8.398 -26.922 1.00 94.88 85 ALA A O 1
ATOM 713 N N . ASN A 1 86 ? 0.133 7.084 -26.491 1.00 95.75 86 ASN A N 1
ATOM 714 C CA . ASN A 1 86 ? -0.481 6.261 -25.442 1.00 95.75 86 ASN A CA 1
ATOM 715 C C . ASN A 1 86 ? 0.042 6.593 -24.035 1.00 95.75 86 ASN A C 1
ATOM 717 O O . ASN A 1 86 ? 0.079 5.734 -23.161 1.00 95.75 86 ASN A O 1
ATOM 721 N N . SER A 1 87 ? 0.451 7.842 -23.811 1.00 95.69 87 SER A N 1
ATOM 722 C CA . SER A 1 87 ? 1.047 8.282 -22.545 1.00 95.69 87 SER A CA 1
ATOM 723 C C . SER A 1 87 ? 0.040 8.432 -21.400 1.00 95.69 87 SER A C 1
ATOM 725 O O . SER A 1 87 ? 0.458 8.579 -20.257 1.00 95.69 87 SER A O 1
ATOM 727 N N . ARG A 1 88 ? -1.280 8.402 -21.640 1.00 94.88 88 ARG A N 1
ATOM 728 C CA . ARG A 1 88 ? -2.272 8.482 -20.550 1.00 94.88 88 ARG A CA 1
ATOM 729 C C . ARG A 1 88 ? -2.472 7.107 -19.907 1.00 94.88 88 ARG A C 1
ATOM 731 O O . ARG A 1 88 ? -2.745 6.163 -20.647 1.00 94.88 88 ARG A O 1
ATOM 738 N N . PRO A 1 89 ? -2.474 6.979 -18.567 1.00 93.44 89 PRO A N 1
ATOM 739 C CA . PRO A 1 89 ? -2.658 5.694 -17.891 1.00 93.44 89 PRO A CA 1
ATOM 740 C C . PRO A 1 89 ? -3.894 4.906 -18.334 1.00 93.44 89 PRO A C 1
ATOM 742 O O . PRO A 1 89 ? -3.797 3.696 -18.519 1.00 93.44 89 PRO A O 1
ATOM 745 N N . VAL A 1 90 ? -5.032 5.570 -18.599 1.00 91.75 90 VAL A N 1
ATOM 746 C CA . VAL A 1 90 ? -6.234 4.897 -19.143 1.00 91.75 90 VAL A CA 1
ATOM 747 C C . VAL A 1 90 ? -5.966 4.111 -20.434 1.00 91.75 90 VAL A C 1
ATOM 749 O O . VAL A 1 90 ? -6.667 3.146 -20.721 1.00 91.75 90 VAL A O 1
ATOM 752 N N . GLN A 1 91 ? -4.974 4.511 -21.232 1.00 91.94 91 GLN A N 1
ATOM 753 C CA . GLN A 1 91 ? -4.611 3.828 -22.472 1.00 91.94 91 GLN A CA 1
ATOM 754 C C . GLN A 1 91 ? -3.669 2.644 -22.231 1.00 91.94 91 GLN A C 1
ATOM 756 O O . GLN A 1 91 ? -3.685 1.729 -23.052 1.00 91.94 91 GLN A O 1
ATOM 761 N N . ILE A 1 92 ? -2.897 2.666 -21.138 1.00 91.94 92 ILE A N 1
ATOM 762 C CA . ILE A 1 92 ? -1.800 1.733 -20.838 1.00 91.94 92 ILE A CA 1
ATOM 763 C C . ILE A 1 92 ? -2.310 0.392 -20.303 1.00 91.94 92 ILE A C 1
ATOM 765 O O . ILE A 1 92 ? -1.666 -0.627 -20.518 1.00 91.94 92 ILE A O 1
ATOM 769 N N . PHE A 1 93 ? -3.504 0.357 -19.698 1.00 90.88 93 PHE A N 1
ATOM 770 C CA . PHE A 1 93 ? -4.148 -0.895 -19.271 1.00 90.88 93 PHE A CA 1
ATOM 771 C C . PHE A 1 93 ? -4.318 -1.929 -20.397 1.00 90.88 93 PHE A C 1
ATOM 773 O O . PHE A 1 93 ? -4.535 -3.105 -20.108 1.00 90.88 93 PHE A O 1
ATOM 780 N N . ASP A 1 94 ? -4.28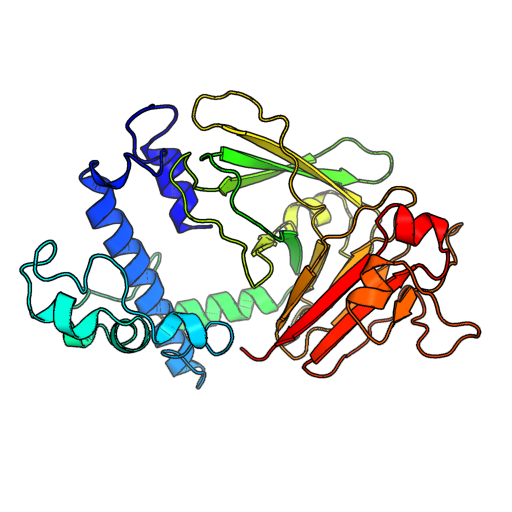1 -1.496 -21.658 1.00 90.25 94 ASP A N 1
ATOM 781 C CA . ASP A 1 94 ? -4.318 -2.359 -22.832 1.00 90.25 94 ASP A CA 1
ATOM 782 C C . ASP A 1 94 ? -2.910 -2.500 -23.430 1.00 90.25 94 ASP A C 1
ATOM 784 O O . ASP A 1 94 ? -2.499 -1.726 -24.301 1.00 90.25 94 ASP A O 1
ATOM 788 N N . ALA A 1 95 ? -2.176 -3.511 -22.958 1.00 89.81 95 ALA A N 1
ATOM 789 C CA . ALA A 1 95 ? -0.814 -3.804 -23.401 1.00 89.81 95 ALA A CA 1
ATOM 790 C C . ALA A 1 95 ? -0.709 -4.123 -24.902 1.00 89.81 95 ALA A C 1
ATOM 792 O O . ALA A 1 95 ? 0.348 -3.903 -25.498 1.00 89.81 95 ALA A O 1
ATOM 793 N N . SER A 1 96 ? -1.797 -4.563 -25.552 1.00 89.81 96 SER A N 1
ATOM 794 C CA . SER A 1 96 ? -1.783 -4.924 -26.978 1.00 89.81 96 SER A CA 1
ATOM 795 C C . SER A 1 96 ? -1.359 -3.757 -27.886 1.00 89.81 96 SER A C 1
ATOM 797 O O . SER A 1 96 ? -0.784 -3.974 -28.955 1.00 89.81 96 SER A O 1
ATOM 799 N N . LYS A 1 97 ? -1.550 -2.511 -27.428 1.00 92.38 97 LYS A N 1
ATOM 800 C CA . LYS A 1 97 ? -1.141 -1.278 -28.121 1.00 92.38 97 LYS A CA 1
ATOM 801 C C . LYS A 1 97 ? 0.368 -1.089 -28.231 1.00 92.38 97 LYS A C 1
ATOM 803 O O . LYS A 1 97 ? 0.814 -0.286 -29.044 1.00 92.38 97 LYS A O 1
ATOM 808 N N . PHE A 1 98 ? 1.146 -1.789 -27.410 1.00 94.88 98 PHE A N 1
ATOM 809 C CA . PHE A 1 98 ? 2.604 -1.679 -27.371 1.00 94.88 98 PHE A CA 1
ATOM 810 C C . PHE A 1 98 ? 3.305 -2.839 -28.086 1.00 94.88 98 PHE A C 1
ATOM 812 O O . PHE A 1 98 ? 4.530 -2.908 -28.071 1.00 94.88 98 PHE A O 1
ATOM 819 N N . HIS A 1 99 ? 2.543 -3.715 -28.752 1.00 93.00 99 HIS A N 1
ATOM 820 C CA . HIS A 1 99 ? 3.057 -4.747 -29.657 1.00 93.00 99 HIS A CA 1
ATOM 821 C C . HIS A 1 99 ? 4.062 -5.726 -29.025 1.00 93.00 99 HIS A C 1
ATOM 823 O O . HIS A 1 99 ? 4.983 -6.192 -29.694 1.00 93.00 99 HIS A O 1
ATOM 829 N N . TYR A 1 100 ? 3.865 -6.076 -27.754 1.00 94.75 100 TYR A N 1
ATOM 830 C CA . TYR A 1 100 ? 4.606 -7.141 -27.081 1.00 94.75 100 TYR A CA 1
ATOM 831 C C . TYR A 1 100 ? 3.640 -8.160 -26.475 1.00 94.75 100 TYR A C 1
ATOM 833 O O . TYR A 1 100 ? 2.474 -7.860 -26.230 1.00 94.75 100 TYR A O 1
ATOM 841 N N . ASN A 1 101 ? 4.140 -9.372 -26.245 1.00 95.19 101 ASN A N 1
ATOM 842 C CA . ASN A 1 101 ? 3.453 -10.419 -25.501 1.00 95.19 101 ASN A CA 1
ATOM 843 C C . ASN A 1 101 ? 4.477 -11.179 -24.657 1.00 95.19 101 ASN A C 1
ATOM 845 O O . ASN A 1 101 ? 5.647 -11.272 -25.031 1.00 95.19 101 ASN A O 1
ATOM 849 N N . PHE A 1 102 ? 4.018 -11.747 -23.546 1.00 96.56 102 PHE A N 1
ATOM 850 C CA . PHE A 1 102 ? 4.803 -12.707 -22.780 1.00 96.56 102 PHE A CA 1
ATOM 851 C C . PHE A 1 102 ? 4.689 -14.099 -23.403 1.00 96.56 102 PHE A C 1
ATOM 853 O O . PHE A 1 102 ? 3.678 -14.444 -24.013 1.00 96.56 102 PHE A O 1
ATOM 860 N N . ASP A 1 103 ? 5.732 -14.901 -23.229 1.00 96.75 103 ASP A N 1
ATOM 861 C CA . ASP A 1 103 ? 5.785 -16.302 -23.640 1.00 96.75 103 ASP A CA 1
ATOM 862 C C . ASP A 1 103 ? 4.719 -17.148 -22.927 1.00 96.75 103 ASP A C 1
ATOM 864 O O . ASP A 1 103 ? 4.100 -18.020 -23.534 1.00 96.75 103 ASP A O 1
ATOM 868 N N . ASN A 1 104 ? 4.478 -16.866 -21.644 1.00 96.81 104 ASN A N 1
ATOM 869 C CA . ASN A 1 104 ? 3.393 -17.441 -20.862 1.00 96.81 104 ASN A CA 1
ATOM 870 C C . ASN A 1 104 ? 2.974 -16.513 -19.706 1.00 96.81 104 ASN A C 1
ATOM 872 O O . 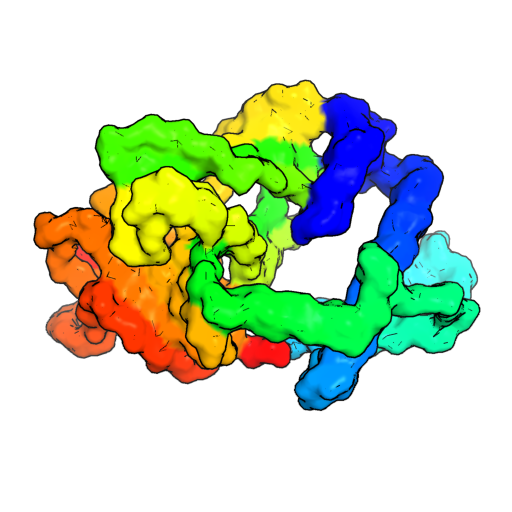ASN A 1 104 ? 3.659 -15.546 -19.369 1.00 96.81 104 ASN A O 1
ATOM 876 N N . LEU A 1 105 ? 1.838 -16.833 -19.083 1.00 97.31 105 LEU A N 1
ATOM 877 C CA . LEU A 1 105 ? 1.295 -16.126 -17.917 1.00 97.31 105 LEU A CA 1
ATOM 878 C C . LEU A 1 105 ? 1.338 -16.990 -16.648 1.00 97.31 105 LEU A C 1
ATOM 880 O O . LEU A 1 105 ? 0.536 -16.800 -15.735 1.00 97.31 105 LEU A O 1
ATOM 884 N N . ASN A 1 106 ? 2.259 -17.951 -16.587 1.00 97.75 106 ASN A N 1
ATOM 885 C CA . ASN A 1 106 ? 2.427 -18.770 -15.400 1.00 97.75 106 ASN A CA 1
ATOM 886 C C . ASN A 1 106 ? 3.240 -17.999 -14.351 1.00 97.75 106 ASN A C 1
ATOM 888 O O . ASN A 1 106 ? 4.220 -17.308 -14.659 1.00 97.75 106 ASN A O 1
ATOM 892 N N . LEU A 1 107 ? 2.859 -18.141 -13.084 1.00 97.12 107 LEU A N 1
ATOM 893 C CA . LEU A 1 107 ? 3.611 -17.618 -11.948 1.00 97.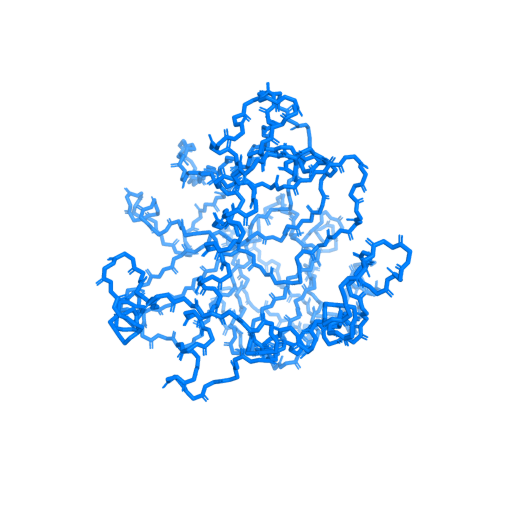12 107 LEU A CA 1
ATOM 894 C C . LEU A 1 107 ? 3.978 -18.776 -11.034 1.00 97.12 107 LEU A C 1
ATOM 896 O O . LEU A 1 107 ? 3.108 -19.526 -10.604 1.00 97.12 107 LEU A O 1
ATOM 900 N N . ASN A 1 108 ? 5.271 -18.917 -10.743 1.00 95.75 108 ASN A N 1
ATOM 901 C CA . ASN A 1 108 ? 5.784 -19.997 -9.901 1.00 95.75 108 ASN A CA 1
ATOM 902 C C . ASN A 1 108 ? 5.328 -21.401 -10.364 1.00 95.75 108 ASN A C 1
ATOM 904 O O . ASN A 1 108 ? 4.966 -22.243 -9.554 1.00 95.75 108 ASN A O 1
ATOM 908 N N . GLY A 1 109 ? 5.285 -21.629 -11.682 1.00 96.56 109 GLY A N 1
ATOM 909 C CA . GLY A 1 109 ? 4.844 -22.900 -12.270 1.00 96.56 109 GLY A CA 1
ATOM 910 C C . GLY A 1 109 ? 3.326 -23.097 -12.361 1.00 96.56 109 GLY A C 1
ATOM 911 O O . GLY A 1 109 ? 2.901 -24.081 -12.951 1.00 96.56 109 GLY A O 1
ATOM 912 N N . HIS A 1 110 ? 2.519 -22.163 -11.855 1.00 98.00 110 HIS A N 1
ATOM 913 C CA . HIS A 1 110 ? 1.059 -22.252 -11.874 1.00 98.00 110 HIS A CA 1
ATOM 914 C C . HIS A 1 110 ? 0.448 -21.382 -12.970 1.00 98.00 110 HIS A C 1
ATOM 916 O O . HIS A 1 110 ? 0.819 -20.217 -13.132 1.00 98.00 110 HIS A O 1
ATOM 922 N N . SER A 1 111 ? -0.525 -21.932 -13.687 1.00 97.94 111 SER A N 1
ATOM 923 C CA . SER A 1 111 ? -1.402 -21.199 -14.597 1.00 97.94 111 SER A CA 1
ATOM 924 C C . SER A 1 111 ? -2.297 -20.206 -13.848 1.00 97.94 111 SER A C 1
ATOM 926 O O . SER A 1 111 ? -2.521 -20.317 -12.643 1.00 97.94 111 SER A O 1
ATOM 928 N N . VAL A 1 112 ? -2.887 -19.250 -14.572 1.00 97.56 112 VAL A N 1
ATOM 929 C CA . VAL A 1 112 ? -3.794 -18.247 -13.979 1.00 97.56 112 VAL A CA 1
ATOM 930 C C . VAL A 1 112 ? -4.993 -18.893 -13.264 1.00 97.56 112 VAL A C 1
ATOM 932 O O . VAL A 1 112 ? -5.428 -18.396 -12.227 1.00 97.56 112 VAL A O 1
ATOM 935 N N . SER A 1 113 ? -5.502 -20.021 -13.773 1.00 97.12 113 SER A N 1
ATOM 936 C CA . SER A 1 113 ? -6.596 -20.758 -13.127 1.00 97.12 113 SER A CA 1
ATOM 937 C C . SER A 1 113 ? -6.151 -21.418 -11.821 1.00 97.12 113 SER A C 1
ATOM 939 O O . SER A 1 113 ? -6.867 -21.344 -10.829 1.00 97.12 113 SER A O 1
ATOM 941 N N . GLU A 1 114 ? -4.965 -22.028 -11.792 1.00 97.50 114 GLU A N 1
ATOM 942 C CA . GLU A 1 114 ? -4.419 -22.636 -10.571 1.00 97.50 114 GLU A CA 1
ATOM 943 C C . GLU A 1 114 ? -4.094 -21.571 -9.519 1.00 97.50 114 GLU A C 1
ATOM 945 O O . GLU A 1 114 ? -4.376 -21.762 -8.340 1.00 97.50 114 GLU A O 1
ATOM 950 N N . ILE A 1 115 ? -3.583 -20.407 -9.940 1.00 97.19 115 ILE A N 1
ATOM 951 C CA . ILE A 1 115 ? -3.394 -19.245 -9.059 1.00 97.19 115 ILE A CA 1
ATOM 952 C C . ILE A 1 115 ? -4.728 -18.813 -8.442 1.00 97.19 115 ILE A C 1
ATOM 954 O O . ILE A 1 115 ? -4.763 -18.465 -7.261 1.00 97.19 115 ILE A O 1
ATOM 958 N N . ASN A 1 116 ? -5.830 -18.843 -9.202 1.00 95.69 116 ASN A N 1
ATOM 959 C CA . ASN A 1 116 ? -7.148 -18.539 -8.647 1.00 95.69 116 ASN A CA 1
ATOM 960 C C . ASN A 1 116 ? -7.510 -19.500 -7.509 1.00 95.69 116 ASN A C 1
ATOM 962 O O . ASN A 1 116 ? -7.868 -19.029 -6.433 1.00 95.69 116 ASN A O 1
ATOM 966 N N . THR A 1 117 ? -7.337 -20.806 -7.722 1.00 95.56 117 THR A N 1
ATOM 967 C CA . THR A 1 117 ? -7.583 -21.836 -6.702 1.00 95.56 117 THR A CA 1
ATOM 968 C C . THR A 1 117 ? -6.679 -21.660 -5.482 1.00 95.56 117 THR A C 1
ATOM 970 O O . THR A 1 117 ? -7.151 -21.740 -4.355 1.00 95.56 117 THR A O 1
ATOM 973 N N . ILE A 1 118 ? -5.393 -21.341 -5.669 1.00 95.25 118 ILE A N 1
ATOM 974 C CA . ILE A 1 118 ? -4.483 -21.049 -4.548 1.00 95.25 118 ILE A CA 1
ATOM 975 C C . ILE A 1 118 ? -5.001 -19.857 -3.732 1.00 95.25 118 ILE A C 1
ATOM 977 O O . ILE A 1 118 ? -5.026 -19.912 -2.506 1.00 95.25 118 ILE A O 1
ATOM 981 N N . ILE A 1 119 ? -5.442 -18.782 -4.394 1.00 93.06 119 ILE A N 1
ATOM 982 C CA . ILE A 1 119 ? -5.996 -17.603 -3.711 1.00 93.06 119 ILE A CA 1
ATOM 983 C C . ILE A 1 119 ? -7.303 -17.934 -2.984 1.00 93.06 119 ILE A C 1
ATOM 985 O O . ILE A 1 119 ? -7.551 -17.364 -1.923 1.00 93.06 119 ILE A O 1
ATOM 989 N N . GLU A 1 120 ? -8.137 -18.808 -3.543 1.00 91.62 120 GLU A N 1
ATOM 990 C CA . GLU A 1 120 ? -9.359 -19.294 -2.896 1.00 91.62 120 GLU A CA 1
ATOM 991 C C . GLU A 1 120 ? -9.029 -20.095 -1.636 1.00 91.62 120 GLU A C 1
ATOM 993 O O . GLU A 1 120 ? -9.555 -19.761 -0.583 1.00 91.62 120 GLU A O 1
ATOM 998 N N . ASN A 1 121 ? -8.054 -21.004 -1.687 1.00 92.94 121 ASN A N 1
ATOM 999 C CA . ASN A 1 121 ? -7.612 -21.766 -0.513 1.00 92.94 121 ASN A CA 1
ATOM 1000 C C . ASN A 1 121 ? -7.045 -20.859 0.600 1.00 92.94 121 ASN A C 1
ATOM 1002 O O . ASN A 1 121 ? -7.220 -21.119 1.789 1.00 92.94 121 ASN A O 1
ATOM 1006 N N . LEU A 1 122 ? -6.400 -19.738 0.242 1.00 89.06 122 LEU A N 1
ATOM 1007 C CA . LEU A 1 122 ? -5.967 -18.723 1.218 1.00 89.06 122 LEU A CA 1
ATOM 1008 C C . LEU A 1 122 ? -7.142 -18.018 1.922 1.00 89.06 122 LEU A C 1
ATOM 1010 O O . LEU A 1 122 ? -6.922 -17.241 2.853 1.00 89.06 122 LEU A O 1
ATOM 1014 N N . ARG A 1 123 ? -8.382 -18.203 1.460 1.00 89.00 123 ARG A N 1
ATOM 1015 C CA . ARG A 1 123 ? -9.594 -17.689 2.109 1.00 89.00 123 ARG A CA 1
ATOM 1016 C C . ARG A 1 123 ? -10.233 -18.709 3.048 1.00 89.00 123 ARG A C 1
ATOM 1018 O O . ARG A 1 123 ? -11.167 -18.325 3.737 1.00 89.00 123 ARG A O 1
ATOM 1025 N N . ASP A 1 124 ? -9.731 -19.938 3.130 1.00 92.88 124 ASP A N 1
ATOM 1026 C CA . ASP A 1 124 ? -10.311 -20.983 3.988 1.00 92.88 124 ASP A CA 1
ATOM 1027 C C . ASP A 1 124 ? -9.979 -20.796 5.477 1.00 92.88 124 ASP A C 1
ATOM 1029 O O . ASP A 1 124 ? -10.584 -21.436 6.335 1.00 92.88 124 ASP A O 1
ATOM 1033 N N . HIS A 1 125 ? -9.038 -19.903 5.788 1.00 93.19 125 HIS A N 1
ATOM 1034 C CA . HIS A 1 125 ? -8.566 -19.623 7.140 1.00 93.19 125 HIS A CA 1
ATOM 1035 C C . HIS A 1 125 ? -8.619 -18.121 7.427 1.00 93.19 125 HIS A C 1
ATOM 1037 O O . HIS A 1 125 ? -8.516 -17.290 6.514 1.00 93.19 125 HIS A O 1
ATOM 1043 N N . ASP A 1 126 ? -8.777 -17.779 8.705 1.00 94.81 126 ASP A N 1
ATOM 1044 C CA . ASP A 1 126 ? -8.708 -16.397 9.165 1.00 94.81 126 ASP A CA 1
ATOM 1045 C C . ASP A 1 126 ? -7.302 -15.851 8.909 1.00 94.81 126 ASP A C 1
ATOM 1047 O O . ASP A 1 126 ? -6.306 -16.496 9.223 1.00 94.81 126 ASP A O 1
ATOM 1051 N N . ARG A 1 127 ? -7.212 -14.639 8.360 1.00 96.12 127 ARG A N 1
ATOM 1052 C CA . ARG A 1 127 ? -5.937 -13.932 8.199 1.00 96.12 127 ARG A CA 1
ATOM 1053 C C . ARG A 1 127 ? -5.970 -12.595 8.900 1.00 96.12 127 ARG A C 1
ATOM 1055 O O . ARG A 1 127 ? -6.985 -11.895 8.888 1.00 96.12 127 ARG A O 1
ATOM 1062 N N . VAL A 1 128 ? -4.843 -12.216 9.479 1.00 97.12 128 VAL A N 1
ATOM 1063 C CA . VAL A 1 128 ? -4.679 -10.951 10.187 1.00 97.12 128 VAL A CA 1
ATOM 1064 C C . VAL A 1 128 ? -3.531 -10.180 9.564 1.00 97.12 128 VAL A C 1
ATOM 1066 O O . VAL A 1 128 ? -2.438 -10.701 9.366 1.00 97.12 128 VAL A O 1
ATOM 1069 N N . TYR A 1 129 ? -3.787 -8.913 9.267 1.00 97.19 129 TYR A N 1
ATOM 1070 C CA . TYR A 1 129 ? -2.835 -8.020 8.633 1.00 97.19 129 TYR A CA 1
ATOM 1071 C C . TYR A 1 129 ? -2.550 -6.815 9.518 1.00 97.19 129 TYR A C 1
ATOM 1073 O O . TYR A 1 129 ? -3.463 -6.213 10.088 1.00 97.19 129 TYR A O 1
ATOM 1081 N N . ALA A 1 130 ? -1.287 -6.404 9.526 1.00 96.25 130 ALA A N 1
ATOM 1082 C CA . ALA A 1 130 ? -0.900 -5.045 9.851 1.00 96.25 130 ALA A CA 1
ATOM 1083 C C . ALA A 1 130 ? -1.184 -4.157 8.628 1.00 96.25 130 ALA A C 1
ATOM 1085 O O . ALA A 1 130 ? -0.629 -4.348 7.544 1.00 96.25 130 ALA A O 1
ATOM 1086 N N . GLY A 1 131 ? -2.102 -3.212 8.786 1.00 95.81 131 GLY A N 1
ATOM 1087 C CA . GLY A 1 131 ? -2.510 -2.258 7.770 1.00 95.81 131 GLY A CA 1
ATOM 1088 C C . GLY A 1 131 ? -1.722 -0.958 7.877 1.00 95.81 131 GLY A C 1
ATOM 1089 O O . GLY A 1 131 ? -1.892 -0.196 8.826 1.00 95.81 131 GLY A O 1
ATOM 1090 N N . PHE A 1 132 ? -0.893 -0.668 6.880 1.00 94.75 132 PHE A N 1
ATOM 1091 C CA . PHE A 1 132 ? -0.070 0.537 6.833 1.00 94.75 132 PHE A CA 1
ATOM 1092 C C . PHE A 1 132 ? -0.673 1.597 5.910 1.00 94.75 132 PHE A C 1
ATOM 1094 O O . PHE A 1 132 ? -0.999 1.318 4.753 1.00 94.75 132 PHE A O 1
ATOM 1101 N N . VAL A 1 133 ? -0.759 2.836 6.397 1.00 93.44 133 VAL A N 1
ATOM 1102 C CA . VAL A 1 133 ? -1.080 4.015 5.579 1.00 93.44 133 VAL A CA 1
ATOM 1103 C C . VAL A 1 133 ? 0.234 4.708 5.229 1.00 93.44 133 VAL A C 1
ATOM 1105 O O . VAL A 1 133 ? 0.755 5.499 6.012 1.00 93.44 133 VAL A O 1
ATOM 1108 N N . LEU A 1 134 ? 0.823 4.326 4.094 1.00 93.38 134 LEU A N 1
ATOM 1109 C CA . LEU A 1 134 ? 2.159 4.774 3.696 1.00 93.38 134 LEU A CA 1
ATOM 1110 C C . LEU A 1 134 ? 2.117 6.105 2.941 1.00 93.38 134 LEU A C 1
ATOM 1112 O O . LEU A 1 134 ? 1.197 6.366 2.165 1.00 93.38 134 LEU A O 1
ATOM 1116 N N . SER A 1 135 ? 3.158 6.909 3.122 1.00 93.31 135 SER A N 1
ATOM 1117 C CA . SER A 1 135 ? 3.405 8.145 2.381 1.00 93.31 135 SER A CA 1
ATOM 1118 C C . SER A 1 135 ? 4.886 8.306 2.072 1.00 93.31 135 SER A C 1
ATOM 1120 O O . SER A 1 135 ? 5.715 7.625 2.678 1.00 93.31 135 SER A O 1
ATOM 1122 N N . GLY A 1 136 ? 5.205 9.214 1.150 1.00 92.88 136 GLY A N 1
ATOM 1123 C CA . GLY A 1 136 ? 6.580 9.582 0.827 1.00 92.88 136 GLY A CA 1
ATOM 1124 C C . GLY A 1 136 ? 7.337 10.037 2.069 1.00 92.88 136 GLY A C 1
ATOM 1125 O O . GLY A 1 136 ? 6.821 10.821 2.870 1.00 92.88 136 GLY A O 1
ATOM 1126 N N . ILE A 1 137 ? 8.540 9.494 2.235 1.00 92.94 137 ILE A N 1
ATOM 1127 C CA . ILE A 1 137 ? 9.452 9.788 3.349 1.00 92.94 137 ILE A CA 1
ATOM 1128 C C . ILE A 1 137 ? 10.732 10.487 2.865 1.00 92.94 137 ILE A C 1
ATOM 1130 O O . ILE A 1 137 ? 11.647 10.691 3.656 1.00 92.94 137 ILE A O 1
ATOM 1134 N N . GLY A 1 138 ? 10.816 10.833 1.577 1.00 93.25 138 GLY A N 1
ATOM 1135 C CA . GLY A 1 138 ? 11.954 11.512 0.956 1.00 93.25 138 GLY A CA 1
ATOM 1136 C C . GLY A 1 138 ? 13.183 10.630 0.751 1.00 93.25 138 GLY A C 1
ATOM 1137 O O . GLY A 1 138 ? 14.211 11.109 0.300 1.00 93.25 138 GLY A O 1
ATOM 1138 N N . VAL A 1 139 ? 13.130 9.342 1.093 1.00 93.94 139 VAL A N 1
ATOM 1139 C CA . VAL A 1 139 ? 14.299 8.458 1.045 1.00 93.94 139 VAL A CA 1
ATOM 1140 C C . VAL A 1 139 ? 13.884 6.999 0.907 1.00 93.94 139 VAL A C 1
ATOM 1142 O O . VAL A 1 139 ? 12.806 6.603 1.344 1.00 93.94 139 VAL A O 1
ATOM 1145 N N . SER A 1 140 ? 14.748 6.176 0.316 1.00 95.19 140 SER A N 1
ATOM 1146 C CA . SER A 1 140 ? 14.527 4.732 0.265 1.00 95.19 140 SER A CA 1
ATOM 1147 C C . SER A 1 140 ? 14.957 4.064 1.578 1.00 95.19 140 SER A C 1
ATOM 1149 O O . SER A 1 140 ? 16.091 4.248 2.039 1.00 95.19 140 SER A O 1
ATOM 1151 N N . ALA A 1 141 ? 14.056 3.293 2.191 1.00 95.81 141 ALA A N 1
ATOM 1152 C CA . ALA A 1 141 ? 14.262 2.696 3.509 1.00 95.81 141 ALA A CA 1
ATOM 1153 C C . ALA A 1 141 ? 13.526 1.362 3.691 1.00 95.81 141 ALA A C 1
ATOM 1155 O O . ALA A 1 141 ? 12.414 1.158 3.208 1.00 95.81 141 ALA A O 1
ATOM 1156 N N . THR A 1 142 ? 14.128 0.468 4.467 1.00 96.00 142 THR A N 1
ATOM 1157 C CA . THR A 1 142 ? 13.502 -0.750 4.976 1.00 96.00 142 THR A CA 1
ATOM 1158 C C . THR A 1 142 ? 12.707 -0.427 6.236 1.00 96.00 142 THR A C 1
ATOM 1160 O O . THR A 1 142 ? 13.262 0.078 7.209 1.00 96.00 142 THR A O 1
ATOM 1163 N N . ALA A 1 143 ? 11.419 -0.755 6.234 1.00 96.12 143 ALA A N 1
ATOM 1164 C CA . ALA A 1 143 ? 10.573 -0.784 7.415 1.00 96.12 143 ALA A CA 1
ATOM 1165 C C . ALA A 1 143 ? 10.614 -2.186 8.029 1.00 96.12 143 ALA A C 1
ATOM 1167 O O . ALA A 1 143 ? 10.079 -3.133 7.453 1.00 96.12 143 ALA A O 1
ATOM 1168 N N . ASN A 1 144 ? 11.257 -2.317 9.188 1.00 95.94 144 ASN A N 1
ATOM 1169 C CA . ASN A 1 144 ? 11.266 -3.551 9.969 1.00 95.94 144 ASN A CA 1
ATOM 1170 C C . ASN A 1 144 ? 10.090 -3.525 10.938 1.00 95.94 144 ASN A C 1
ATOM 1172 O O . ASN A 1 144 ? 9.936 -2.569 11.701 1.00 95.94 144 ASN A O 1
ATOM 1176 N N . VAL A 1 145 ? 9.257 -4.558 10.893 1.00 96.00 145 VAL A N 1
ATOM 1177 C CA . VAL A 1 145 ? 8.006 -4.632 11.639 1.00 96.00 145 VAL A CA 1
ATOM 1178 C C . VAL A 1 145 ? 8.172 -5.638 12.766 1.00 96.00 145 VAL A C 1
ATOM 1180 O O . VAL A 1 145 ? 8.509 -6.799 12.545 1.00 96.00 145 VAL A O 1
ATOM 1183 N N . LYS A 1 146 ? 7.894 -5.194 13.988 1.00 95.75 146 LYS A N 1
ATOM 1184 C CA . LYS A 1 146 ? 7.809 -6.051 15.166 1.00 95.75 146 LYS A CA 1
ATOM 1185 C C . LYS A 1 146 ? 6.404 -6.014 15.738 1.00 95.75 146 LYS A C 1
ATOM 1187 O O . LYS A 1 146 ? 5.795 -4.948 15.837 1.00 95.75 146 LYS A O 1
ATOM 1192 N N . LEU A 1 147 ? 5.912 -7.174 16.140 1.00 94.81 147 LEU A N 1
ATOM 1193 C CA . LEU A 1 147 ? 4.677 -7.327 16.891 1.00 94.81 147 LEU A CA 1
ATOM 1194 C C . LEU A 1 147 ? 4.997 -7.295 18.383 1.00 94.81 147 LEU A C 1
ATOM 1196 O O . LEU A 1 147 ? 5.907 -7.982 18.836 1.00 94.81 147 LEU A O 1
ATOM 1200 N N . VAL A 1 148 ? 4.259 -6.493 19.144 1.00 92.44 148 VAL A N 1
ATOM 1201 C CA . VAL A 1 148 ? 4.488 -6.294 20.579 1.00 92.44 148 VAL A CA 1
ATOM 1202 C C . VAL A 1 148 ? 3.279 -6.827 21.351 1.00 92.44 148 VAL A C 1
ATOM 1204 O O . VAL A 1 148 ? 2.263 -6.131 21.424 1.00 92.44 148 VAL A O 1
ATOM 1207 N N . PRO A 1 149 ? 3.332 -8.057 21.894 1.00 91.38 149 PRO A N 1
ATOM 1208 C CA . PRO A 1 149 ? 2.252 -8.592 22.716 1.00 91.38 149 PRO A CA 1
ATOM 1209 C C . PRO A 1 149 ? 2.166 -7.843 24.053 1.00 91.38 149 PRO A C 1
ATOM 1211 O O . PRO A 1 149 ? 3.176 -7.376 24.583 1.00 91.38 149 PRO A O 1
ATOM 1214 N N . GLN A 1 150 ? 0.968 -7.737 24.634 1.00 85.19 150 GLN A N 1
ATOM 1215 C CA . GLN A 1 150 ? 0.819 -7.106 25.947 1.00 85.19 150 GLN A CA 1
ATOM 1216 C C . GLN A 1 150 ? 1.635 -7.853 27.016 1.00 85.19 150 GLN A C 1
ATOM 1218 O O . GLN A 1 150 ? 1.392 -9.027 27.286 1.00 85.19 150 GLN A O 1
ATOM 1223 N N . GLY A 1 151 ? 2.575 -7.152 27.657 1.00 83.19 151 GLY A N 1
ATOM 1224 C CA . GLY A 1 151 ? 3.398 -7.710 28.736 1.00 83.19 151 GLY A CA 1
ATOM 1225 C C . GLY A 1 151 ? 4.439 -8.742 28.286 1.00 83.19 151 GLY A C 1
ATOM 1226 O O . GLY A 1 151 ? 4.999 -9.422 29.142 1.00 83.19 151 GLY A O 1
ATOM 1227 N N . GLY A 1 152 ? 4.693 -8.866 26.980 1.00 87.81 152 GLY A N 1
ATOM 1228 C CA . GLY A 1 152 ? 5.723 -9.742 26.425 1.00 87.81 152 GLY A CA 1
ATOM 1229 C C . GLY A 1 152 ? 6.743 -8.993 25.568 1.00 87.81 152 GLY A C 1
ATOM 1230 O O . GLY A 1 152 ? 6.620 -7.791 25.324 1.00 87.81 152 GLY A O 1
ATOM 1231 N N . ASP A 1 153 ? 7.755 -9.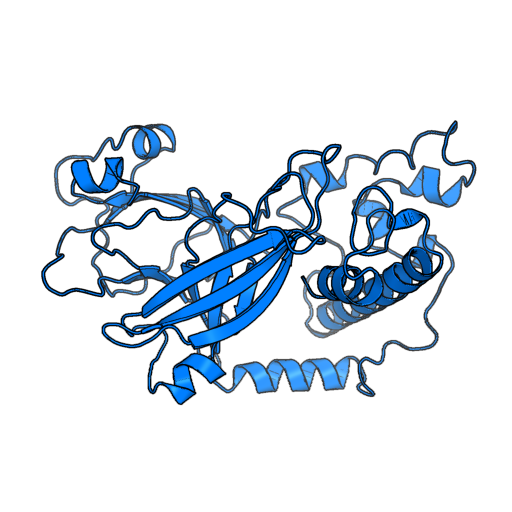725 25.107 1.00 92.44 153 ASP A N 1
ATOM 1232 C CA . ASP A 1 153 ? 8.838 -9.164 24.301 1.00 92.44 153 ASP A CA 1
ATOM 1233 C C . ASP A 1 153 ? 8.419 -8.950 22.833 1.00 92.44 153 ASP A C 1
ATOM 1235 O O . ASP A 1 153 ? 7.671 -9.763 22.279 1.00 92.44 153 ASP A O 1
ATOM 1239 N N . PRO A 1 154 ? 8.917 -7.890 22.163 1.00 94.50 154 PRO A N 1
ATOM 1240 C CA . PRO A 1 154 ? 8.695 -7.681 20.736 1.00 94.50 154 PRO A CA 1
ATOM 1241 C C . PRO A 1 154 ? 9.211 -8.844 19.876 1.00 94.50 154 PRO A C 1
ATOM 1243 O O . PRO A 1 154 ? 10.375 -9.234 19.974 1.00 94.50 154 PRO A O 1
ATOM 1246 N N . VAL A 1 155 ? 8.375 -9.327 18.958 1.00 95.75 155 VAL A N 1
ATOM 1247 C CA . VAL A 1 155 ? 8.687 -10.406 18.011 1.00 95.75 155 VAL A CA 1
ATOM 1248 C C . VAL A 1 155 ? 8.829 -9.838 16.605 1.00 95.75 155 VAL A C 1
ATOM 1250 O O . VAL A 1 155 ? 7.973 -9.085 16.148 1.00 95.75 155 VAL A O 1
ATOM 1253 N N . ASP A 1 156 ? 9.905 -10.195 15.908 1.00 95.75 156 ASP A N 1
ATOM 1254 C CA . ASP A 1 156 ? 10.103 -9.819 14.507 1.00 95.75 156 ASP A CA 1
ATOM 1255 C C . ASP A 1 156 ? 9.106 -10.559 13.602 1.00 95.75 156 ASP A C 1
ATOM 1257 O O . ASP A 1 156 ? 9.007 -11.787 13.650 1.00 95.75 156 ASP A O 1
ATOM 1261 N N . VAL A 1 157 ? 8.359 -9.804 12.793 1.00 95.75 157 VAL A N 1
ATOM 1262 C CA . VAL A 1 157 ? 7.389 -10.343 11.823 1.00 95.75 157 VAL A CA 1
ATOM 1263 C C . VAL A 1 157 ? 7.806 -10.075 10.374 1.00 95.75 157 VAL A C 1
ATOM 1265 O O . VAL A 1 157 ? 7.071 -10.377 9.432 1.00 95.75 157 VAL A O 1
ATOM 1268 N N . GLY A 1 158 ? 9.006 -9.530 10.176 1.00 95.12 158 GLY A N 1
ATOM 1269 C CA . GLY A 1 158 ? 9.617 -9.284 8.881 1.00 95.12 158 GLY A CA 1
ATOM 1270 C C . GLY A 1 158 ? 9.642 -7.810 8.497 1.00 95.12 158 GLY A C 1
ATOM 1271 O O . GLY A 1 158 ? 9.489 -6.905 9.318 1.00 95.12 158 GLY A O 1
ATOM 1272 N N . SER A 1 159 ? 9.899 -7.552 7.219 1.00 95.69 159 SER A N 1
ATOM 1273 C CA . SER A 1 159 ? 10.176 -6.206 6.737 1.00 95.69 159 SER A CA 1
ATOM 1274 C C . SER A 1 159 ? 9.677 -5.968 5.320 1.00 95.69 159 SER A C 1
ATOM 1276 O O . SER A 1 159 ? 9.414 -6.887 4.540 1.00 95.69 159 SER A O 1
ATOM 1278 N N . PHE A 1 160 ? 9.527 -4.692 4.980 1.00 96.69 160 PHE A N 1
ATOM 1279 C CA . PHE A 1 160 ? 9.135 -4.248 3.651 1.00 96.69 160 PHE A CA 1
ATOM 1280 C C . PHE A 1 160 ? 9.881 -2.951 3.297 1.00 96.69 160 PHE A C 1
ATOM 1282 O O . PHE A 1 160 ? 10.243 -2.166 4.163 1.00 96.69 160 PHE A O 1
ATOM 1289 N N . TYR A 1 161 ? 10.148 -2.729 2.015 1.00 96.31 161 TYR A N 1
ATOM 1290 C CA . TYR A 1 161 ? 10.959 -1.626 1.501 1.00 96.31 161 TYR A CA 1
ATOM 1291 C C . TYR A 1 161 ? 10.181 -0.446 0.885 1.00 96.31 161 TYR A C 1
ATOM 1293 O O . TYR A 1 161 ? 9.524 -0.558 -0.149 1.00 96.31 161 TYR A O 1
ATOM 1301 N N . ILE A 1 162 ? 10.305 0.741 1.451 1.00 95.94 162 ILE A N 1
ATOM 1302 C CA . ILE A 1 162 ? 9.723 1.963 0.896 1.00 95.94 162 ILE A CA 1
ATOM 1303 C C . ILE A 1 162 ? 10.752 2.579 -0.057 1.00 95.94 162 ILE A C 1
ATOM 1305 O O . ILE A 1 162 ? 11.851 2.908 0.375 1.00 95.94 162 ILE A O 1
ATOM 1309 N N . LEU A 1 163 ? 10.415 2.717 -1.346 1.00 95.00 163 LEU A N 1
ATOM 1310 C CA . LEU A 1 163 ? 11.236 3.491 -2.284 1.00 95.00 163 LEU A CA 1
ATOM 1311 C C . LEU A 1 163 ? 10.911 4.977 -2.139 1.00 95.00 163 LEU A C 1
ATOM 1313 O O . LEU A 1 163 ? 9.741 5.343 -2.048 1.00 95.00 163 LEU A O 1
ATOM 1317 N N . GLY A 1 164 ? 11.954 5.796 -2.184 1.00 94.56 164 GLY A N 1
ATOM 1318 C CA . GLY A 1 164 ? 11.881 7.252 -2.135 1.00 94.56 164 GLY A CA 1
ATOM 1319 C C . GLY A 1 164 ? 13.235 7.900 -2.423 1.00 94.56 164 GLY A C 1
ATOM 1320 O O . GLY A 1 164 ? 14.273 7.229 -2.454 1.00 94.56 164 GLY A O 1
ATOM 1321 N N . GLY A 1 165 ? 13.241 9.206 -2.639 1.00 93.31 165 GLY A N 1
ATOM 1322 C CA . GLY A 1 165 ? 14.454 9.990 -2.876 1.00 93.31 165 GLY A CA 1
ATOM 1323 C C . GLY A 1 165 ? 14.199 11.475 -2.661 1.00 93.31 165 GLY A C 1
ATOM 1324 O O . GLY A 1 165 ? 13.043 11.892 -2.586 1.00 93.31 165 GLY A O 1
ATOM 1325 N N . ASP A 1 166 ? 15.265 12.264 -2.576 1.00 91.25 166 ASP A N 1
ATOM 1326 C CA . ASP A 1 166 ? 15.185 13.680 -2.210 1.00 91.25 166 ASP A CA 1
ATOM 1327 C C . ASP A 1 166 ? 14.401 14.488 -3.261 1.00 91.25 166 ASP A C 1
ATOM 1329 O O . ASP A 1 166 ? 13.674 15.424 -2.928 1.00 91.25 166 ASP A O 1
ATOM 1333 N N . GLY A 1 167 ? 14.508 14.101 -4.537 1.00 90.56 167 GLY A N 1
ATOM 1334 C CA . GLY A 1 167 ? 13.754 14.686 -5.647 1.00 90.56 167 GLY A CA 1
ATOM 1335 C C . GLY A 1 167 ? 12.347 14.116 -5.869 1.00 90.56 167 GLY A C 1
ATOM 1336 O O . GLY A 1 167 ? 11.752 14.399 -6.913 1.00 90.56 167 GLY A O 1
ATOM 1337 N N . GLU A 1 168 ? 11.814 13.277 -4.970 1.00 93.94 168 GLU A N 1
ATOM 1338 C CA . GLU A 1 168 ? 10.515 12.632 -5.189 1.00 93.94 168 GLU A CA 1
ATOM 1339 C C . GLU A 1 168 ? 9.337 13.618 -5.141 1.00 93.94 168 GLU A C 1
ATOM 1341 O O . GLU A 1 168 ? 9.307 14.587 -4.381 1.00 93.94 168 GLU A O 1
ATOM 1346 N N . MET A 1 169 ? 8.307 13.347 -5.943 1.00 94.00 169 MET A N 1
ATOM 1347 C CA . MET A 1 169 ? 7.032 14.046 -5.805 1.00 94.00 169 MET A CA 1
ATOM 1348 C C . MET A 1 169 ? 6.281 13.545 -4.560 1.00 94.00 169 MET A C 1
ATOM 1350 O O . MET A 1 169 ? 6.301 12.341 -4.295 1.00 94.00 169 MET A O 1
ATOM 1354 N N . PRO A 1 170 ? 5.553 14.411 -3.828 1.00 94.19 170 PRO A N 1
ATOM 1355 C CA . PRO A 1 170 ? 4.752 13.970 -2.694 1.00 94.19 170 PRO A CA 1
ATOM 1356 C C . PRO A 1 170 ? 3.737 12.902 -3.102 1.00 94.19 170 PRO A C 1
ATOM 1358 O O . PRO A 1 170 ? 2.969 13.084 -4.051 1.00 94.19 170 PRO A O 1
ATOM 1361 N N . TRP A 1 171 ? 3.698 11.807 -2.350 1.00 92.75 171 TRP A N 1
ATOM 1362 C CA . TRP A 1 171 ? 2.740 10.729 -2.549 1.00 92.75 171 TRP A CA 1
ATOM 1363 C C . TRP A 1 171 ? 2.232 10.195 -1.212 1.00 92.75 171 TRP A C 1
ATOM 1365 O O . TRP A 1 171 ? 2.906 10.252 -0.184 1.00 92.75 171 TRP A O 1
ATOM 1375 N N . ALA A 1 172 ? 1.020 9.659 -1.239 1.00 91.25 172 ALA A N 1
ATOM 1376 C CA . ALA A 1 172 ? 0.442 8.881 -0.159 1.00 91.25 172 ALA A CA 1
ATOM 1377 C C . ALA A 1 172 ? -0.376 7.760 -0.786 1.00 91.25 172 ALA A C 1
ATOM 1379 O O . ALA A 1 172 ? -1.052 7.974 -1.795 1.00 91.25 172 ALA A O 1
ATOM 1380 N N . TYR A 1 173 ? -0.295 6.562 -0.219 1.00 88.94 173 TYR A N 1
ATOM 1381 C CA . TYR A 1 173 ? -1.170 5.484 -0.638 1.00 88.94 173 TYR A CA 1
ATOM 1382 C C . TYR A 1 173 ? -2.611 5.873 -0.350 1.00 88.94 173 TYR A C 1
ATOM 1384 O O . TYR A 1 173 ? -2.974 6.190 0.780 1.00 88.94 173 TYR A O 1
ATOM 1392 N N . GLU A 1 174 ? -3.436 5.821 -1.394 1.00 82.69 174 GLU A N 1
ATOM 1393 C CA . GLU A 1 174 ? -4.874 5.989 -1.236 1.00 82.69 174 GLU A CA 1
ATOM 1394 C C . GLU A 1 174 ? -5.411 4.873 -0.341 1.00 82.69 174 GLU A C 1
ATOM 1396 O O . GLU A 1 174 ? -6.129 5.153 0.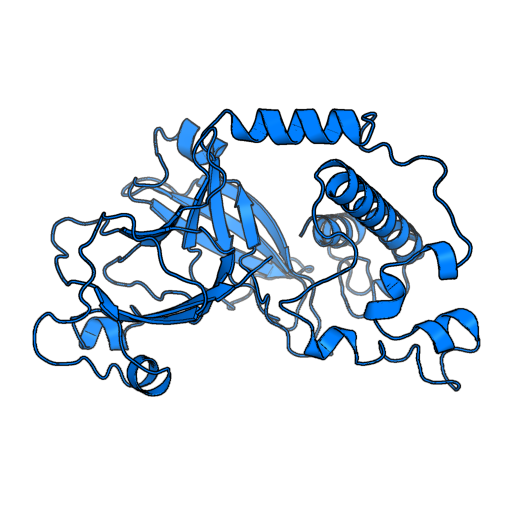605 1.00 82.69 174 GLU A O 1
ATOM 1401 N N . ARG A 1 175 ? -5.004 3.621 -0.572 1.00 87.62 175 ARG A N 1
ATOM 1402 C CA . ARG A 1 175 ? -5.498 2.446 0.158 1.00 87.62 175 ARG A CA 1
ATOM 1403 C C . ARG A 1 175 ? -4.473 1.884 1.133 1.00 87.62 175 ARG A C 1
ATOM 1405 O O . ARG A 1 175 ? -3.267 2.003 0.938 1.00 87.62 175 ARG A O 1
ATOM 1412 N N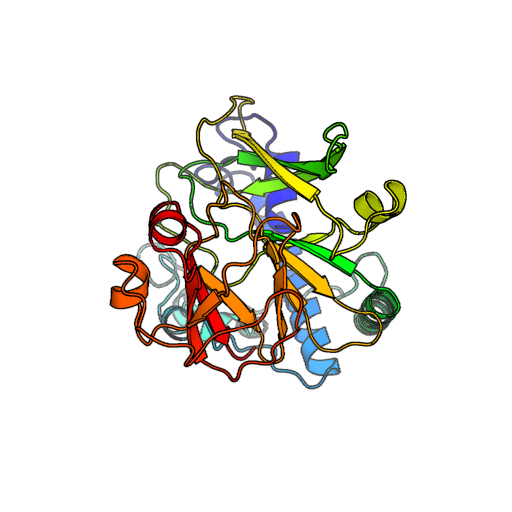 . VAL A 1 176 ? -4.970 1.195 2.154 1.00 92.69 176 VAL A N 1
ATOM 1413 C CA . VAL A 1 176 ? -4.126 0.528 3.150 1.00 92.69 176 VAL A CA 1
ATOM 1414 C C . VAL A 1 176 ? -3.265 -0.561 2.509 1.00 92.69 176 VAL A C 1
ATOM 1416 O O . VAL A 1 176 ? -3.771 -1.445 1.814 1.00 92.69 176 VAL A O 1
ATOM 1419 N N . TYR A 1 177 ? -1.966 -0.543 2.800 1.00 94.94 177 TYR A N 1
ATOM 1420 C CA . TYR A 1 177 ? -1.074 -1.656 2.503 1.00 94.94 177 TYR A CA 1
ATOM 1421 C C . TYR A 1 177 ? -1.235 -2.745 3.567 1.00 94.94 177 TYR A C 1
ATOM 1423 O O . TYR A 1 177 ? -0.923 -2.527 4.734 1.00 94.94 177 TYR A O 1
ATOM 1431 N N . LYS A 1 178 ? -1.732 -3.916 3.162 1.00 95.81 178 LYS A N 1
ATOM 1432 C CA . LYS A 1 178 ? -1.899 -5.078 4.041 1.00 95.81 178 LYS A CA 1
ATOM 1433 C C . LYS A 1 178 ? -0.608 -5.893 4.087 1.00 95.81 178 LYS A C 1
ATOM 1435 O O . LYS A 1 178 ? -0.180 -6.412 3.057 1.00 95.81 178 LYS A O 1
ATOM 1440 N N . TYR A 1 179 ? -0.026 -6.024 5.272 1.00 96.69 179 TYR A N 1
ATOM 1441 C CA . TYR A 1 179 ? 1.118 -6.888 5.551 1.00 96.69 179 TYR A CA 1
ATOM 1442 C C . TYR A 1 179 ? 0.664 -8.042 6.447 1.00 96.69 179 TYR A C 1
ATOM 1444 O O . TYR A 1 179 ? 0.117 -7.794 7.518 1.00 96.69 179 TYR A O 1
ATOM 1452 N N . ASP A 1 180 ? 0.818 -9.282 5.988 1.00 96.44 180 ASP A N 1
ATOM 1453 C CA . ASP A 1 180 ? 0.311 -10.466 6.691 1.00 96.44 180 ASP A CA 1
ATOM 1454 C C . ASP A 1 180 ? 1.139 -10.745 7.954 1.00 96.44 180 ASP A C 1
ATOM 1456 O O . ASP A 1 180 ? 2.367 -10.788 7.899 1.00 96.44 180 ASP A O 1
ATOM 1460 N N . VAL A 1 181 ? 0.465 -10.892 9.095 1.00 97.19 181 VAL A N 1
ATOM 1461 C CA . VAL A 1 181 ? 1.074 -11.192 10.403 1.00 97.19 181 VAL A CA 1
ATOM 1462 C C . VAL A 1 181 ? 0.435 -12.419 11.063 1.00 97.19 181 VAL A C 1
ATOM 1464 O O . VAL A 1 181 ? 0.638 -12.651 12.256 1.00 97.19 181 VAL A O 1
ATOM 1467 N N . THR A 1 182 ? -0.335 -13.200 10.299 1.00 96.19 182 THR A N 1
ATOM 1468 C CA . THR A 1 182 ? -1.151 -14.322 10.790 1.00 96.19 182 THR A CA 1
ATOM 1469 C C . THR A 1 182 ? -0.298 -15.346 11.540 1.00 96.19 182 THR A C 1
ATOM 1471 O O . THR A 1 182 ? -0.495 -15.541 12.738 1.00 96.19 182 THR A O 1
ATOM 1474 N N . ASP A 1 183 ? 0.735 -15.895 10.895 1.00 95.25 183 ASP A N 1
ATOM 1475 C CA . ASP A 1 183 ? 1.613 -16.918 11.483 1.00 95.25 183 ASP A CA 1
ATOM 1476 C C . ASP A 1 183 ? 2.290 -16.463 12.787 1.00 95.25 183 ASP A C 1
ATOM 1478 O O . ASP A 1 183 ? 2.562 -17.267 13.681 1.00 95.25 183 ASP A O 1
ATOM 1482 N N . ALA A 1 184 ? 2.622 -15.172 12.894 1.00 95.75 184 ALA A N 1
ATOM 1483 C CA . ALA A 1 184 ? 3.266 -14.621 14.081 1.00 95.75 184 ALA A CA 1
ATOM 1484 C C . ALA A 1 184 ? 2.294 -14.544 15.265 1.00 95.75 184 ALA A C 1
ATOM 1486 O O . ALA A 1 184 ? 2.671 -14.875 16.388 1.00 95.75 184 ALA A O 1
ATOM 1487 N N . LEU A 1 185 ? 1.044 -14.149 15.010 1.00 95.81 185 LEU A N 1
ATOM 1488 C CA . LEU A 1 185 ? -0.014 -14.134 16.019 1.00 95.81 185 LEU A CA 1
ATOM 1489 C C . LEU A 1 185 ? -0.358 -15.551 16.485 1.00 95.81 185 LEU A C 1
ATOM 1491 O O . LEU A 1 185 ? -0.420 -15.789 17.690 1.00 95.81 185 LEU A O 1
ATOM 1495 N N . GLU A 1 186 ? -0.498 -16.500 15.557 1.00 95.06 186 GLU A N 1
ATOM 1496 C CA . GLU A 1 186 ? -0.807 -17.897 15.880 1.00 95.06 186 GLU A CA 1
ATOM 1497 C C . GLU A 1 186 ? 0.256 -18.531 16.784 1.00 95.06 186 GLU A C 1
ATOM 1499 O O . GLU A 1 186 ? -0.078 -19.154 17.793 1.00 95.06 186 GLU A O 1
ATOM 1504 N N . LYS A 1 187 ? 1.545 -18.308 16.490 1.00 94.81 187 LYS A N 1
ATOM 1505 C CA . LYS A 1 187 ? 2.662 -18.787 17.328 1.00 94.81 187 LYS A CA 1
ATOM 1506 C C . LYS A 1 187 ? 2.635 -18.227 18.750 1.00 94.81 187 LYS A C 1
ATOM 1508 O O . LYS A 1 187 ? 3.147 -18.871 19.662 1.00 94.81 187 LYS A O 1
ATOM 1513 N N . LEU A 1 188 ? 2.055 -17.044 18.935 1.00 94.56 188 LEU A N 1
ATOM 1514 C CA . LEU A 1 188 ? 1.893 -16.395 20.235 1.00 94.56 188 LEU A CA 1
ATOM 1515 C C . LEU A 1 188 ? 0.554 -16.732 20.911 1.00 94.56 188 LEU A C 1
ATOM 1517 O O . LEU A 1 188 ? 0.306 -16.266 22.021 1.00 94.56 188 LEU A O 1
ATOM 1521 N N . GLY A 1 189 ? -0.313 -17.523 20.268 1.00 94.75 189 GLY A N 1
ATOM 1522 C CA . GLY A 1 189 ? -1.663 -17.805 20.762 1.00 94.75 189 GLY A CA 1
ATOM 1523 C C . GLY A 1 189 ? -2.578 -16.575 20.762 1.00 94.75 189 GLY A C 1
ATOM 1524 O O . GLY A 1 189 ? -3.516 -16.505 21.556 1.00 94.75 189 GLY A O 1
ATOM 1525 N N . LEU A 1 190 ? -2.294 -15.593 19.903 1.00 94.19 190 LEU A N 1
ATOM 1526 C CA . LEU A 1 190 ? -3.051 -14.353 19.759 1.00 94.19 190 LEU A CA 1
ATOM 1527 C C . LEU A 1 190 ? -3.955 -14.409 18.523 1.00 94.19 190 LEU A C 1
ATOM 1529 O O . LEU A 1 190 ? -3.702 -15.140 17.570 1.00 94.19 190 LEU A O 1
ATOM 1533 N N . ASN A 1 191 ? -5.006 -13.594 18.522 1.00 93.56 191 ASN A N 1
ATOM 1534 C CA . ASN A 1 191 ? -5.895 -13.392 17.380 1.00 93.56 191 ASN A CA 1
ATOM 1535 C C . ASN A 1 191 ? -6.072 -11.892 17.090 1.00 93.56 191 ASN A C 1
ATOM 1537 O O . ASN A 1 191 ? -5.533 -11.048 17.801 1.00 93.56 191 ASN A O 1
ATOM 1541 N N . ALA A 1 192 ? -6.851 -11.544 16.060 1.00 93.44 192 ALA A N 1
ATOM 1542 C CA . ALA A 1 192 ? -7.055 -10.154 15.631 1.00 93.44 192 ALA A CA 1
ATOM 1543 C C . ALA A 1 192 ? -7.657 -9.214 16.697 1.00 93.44 192 ALA A C 1
ATOM 1545 O O . ALA A 1 192 ? -7.578 -7.997 16.545 1.00 93.44 192 ALA A O 1
ATOM 1546 N N . TYR A 1 193 ? -8.276 -9.768 17.741 1.00 91.31 193 TYR A N 1
ATOM 1547 C CA . TYR A 1 193 ? -8.916 -9.040 18.840 1.00 91.31 193 TYR A CA 1
ATOM 1548 C C . TYR A 1 193 ? -8.121 -9.129 20.148 1.00 91.31 193 TYR A C 1
ATOM 1550 O O . TYR A 1 193 ? -8.596 -8.687 21.191 1.00 91.31 193 TYR A O 1
ATOM 1558 N N . SER A 1 194 ? -6.944 -9.756 20.130 1.00 90.88 194 SER A N 1
ATOM 1559 C CA . SER A 1 194 ? -6.038 -9.755 21.273 1.00 90.88 194 SER A CA 1
ATOM 1560 C C . SER A 1 194 ? -5.379 -8.386 21.445 1.00 90.88 194 SER A C 1
ATOM 1562 O O . SER A 1 194 ? -5.274 -7.604 20.502 1.00 90.88 194 SER A O 1
ATOM 1564 N N . ASN A 1 195 ? -4.877 -8.109 22.648 1.00 87.38 195 ASN A N 1
ATOM 1565 C CA . ASN A 1 195 ? -4.143 -6.879 22.906 1.00 87.38 195 ASN A CA 1
ATOM 1566 C C . ASN A 1 195 ? -2.674 -7.007 22.475 1.00 87.38 195 ASN A C 1
ATOM 1568 O O . ASN A 1 195 ? -1.872 -7.686 23.124 1.00 87.38 195 ASN A O 1
ATOM 1572 N N . PHE A 1 196 ? -2.328 -6.341 21.379 1.00 90.38 196 PHE A N 1
ATOM 1573 C CA . PHE A 1 196 ? -0.965 -6.213 20.881 1.00 90.38 196 PHE A CA 1
ATOM 1574 C C . PHE A 1 196 ? -0.795 -4.884 20.136 1.00 90.38 196 PHE A C 1
ATOM 1576 O O . PHE A 1 196 ? -1.763 -4.253 19.707 1.00 90.38 196 PHE A O 1
ATOM 1583 N N . GLY A 1 197 ? 0.455 -4.462 19.982 1.00 90.00 197 GLY A N 1
ATOM 1584 C CA . GLY A 1 197 ? 0.845 -3.303 19.188 1.00 90.00 197 GLY A CA 1
ATOM 1585 C C . GLY A 1 197 ? 1.848 -3.664 18.100 1.00 90.00 197 GLY A C 1
ATOM 1586 O O . GLY A 1 197 ? 2.291 -4.808 17.979 1.00 90.00 197 GLY A O 1
ATOM 1587 N N . PHE A 1 198 ? 2.241 -2.653 17.332 1.00 91.44 198 PHE A N 1
ATOM 1588 C CA . PHE A 1 198 ? 3.310 -2.762 16.349 1.00 91.44 198 PHE A CA 1
ATOM 1589 C C . PHE A 1 198 ? 4.397 -1.743 16.650 1.00 91.44 198 PHE A C 1
ATOM 1591 O O . PHE A 1 198 ? 4.111 -0.574 16.906 1.00 91.44 198 PHE A O 1
ATOM 1598 N N . GLN A 1 199 ? 5.645 -2.181 16.561 1.00 92.12 199 GLN A N 1
ATOM 1599 C CA . GLN A 1 199 ? 6.804 -1.307 16.534 1.00 92.12 199 GLN A CA 1
ATOM 1600 C C . GLN A 1 199 ? 7.416 -1.382 15.141 1.00 92.12 199 GLN A C 1
ATOM 1602 O O . GLN A 1 199 ? 7.688 -2.468 14.633 1.00 92.12 199 GLN A O 1
ATOM 1607 N N . VAL A 1 200 ? 7.636 -0.224 14.525 1.00 93.69 200 VAL A N 1
ATOM 1608 C CA . VAL A 1 200 ? 8.202 -0.141 13.179 1.00 93.69 200 VAL A CA 1
ATOM 1609 C C . VAL A 1 200 ? 9.447 0.717 13.234 1.00 93.69 200 VAL A C 1
ATOM 1611 O O . VAL A 1 200 ? 9.385 1.862 13.681 1.00 93.69 200 VAL A O 1
ATOM 1614 N N . THR A 1 201 ? 10.571 0.171 12.786 1.00 95.19 201 THR A N 1
ATOM 1615 C CA . THR A 1 201 ? 11.821 0.921 12.661 1.00 95.19 201 THR A CA 1
ATOM 1616 C C . THR A 1 201 ? 12.171 1.097 11.195 1.00 95.19 201 THR A C 1
ATOM 1618 O O . THR A 1 201 ? 12.078 0.158 10.402 1.00 95.19 201 THR A O 1
ATOM 1621 N N . LEU A 1 202 ? 12.558 2.317 10.828 1.00 96.00 202 LEU A N 1
ATOM 1622 C CA . LEU A 1 202 ? 12.989 2.645 9.478 1.00 96.00 202 LEU A CA 1
ATOM 1623 C C . LEU A 1 202 ? 14.515 2.663 9.418 1.00 96.00 202 LEU A C 1
ATOM 1625 O O . LEU A 1 202 ? 15.171 3.377 10.175 1.00 96.00 202 LEU A O 1
ATOM 1629 N N . THR A 1 203 ? 15.072 1.893 8.494 1.00 95.62 203 THR A N 1
ATOM 1630 C CA . THR A 1 203 ? 16.507 1.854 8.215 1.00 95.62 203 THR A CA 1
ATOM 1631 C C . THR A 1 203 ? 16.722 2.235 6.762 1.00 95.62 203 THR A C 1
ATOM 1633 O O . THR A 1 203 ? 16.242 1.554 5.858 1.00 95.62 203 THR A O 1
ATOM 1636 N N . LYS A 1 204 ? 17.426 3.336 6.524 1.00 94.31 204 LYS A N 1
ATOM 1637 C CA . LYS A 1 204 ? 17.797 3.804 5.191 1.00 94.31 204 LYS A CA 1
ATOM 1638 C C . LYS A 1 204 ? 18.625 2.746 4.460 1.00 94.31 204 LYS A C 1
ATOM 1640 O O . LYS A 1 204 ? 19.262 1.894 5.079 1.00 94.31 204 LYS A O 1
ATOM 1645 N N . TYR A 1 205 ? 18.643 2.814 3.131 1.00 88.62 205 TYR A N 1
ATOM 1646 C CA . TYR A 1 205 ? 19.420 1.892 2.295 1.00 88.62 205 TYR A CA 1
ATOM 1647 C C . TYR A 1 205 ? 20.898 1.765 2.719 1.00 88.62 205 TYR A C 1
ATOM 1649 O O . TYR A 1 205 ? 21.458 0.684 2.621 1.00 88.62 205 TYR A O 1
ATOM 1657 N N . ASN A 1 206 ? 21.521 2.824 3.247 1.00 88.56 206 ASN A N 1
ATOM 1658 C CA . ASN A 1 206 ? 22.914 2.837 3.718 1.00 88.56 206 ASN A CA 1
ATOM 1659 C C . ASN A 1 206 ? 23.114 2.230 5.128 1.00 88.56 206 ASN A C 1
ATOM 1661 O O . ASN A 1 206 ? 24.228 2.260 5.645 1.00 88.56 206 ASN A O 1
ATOM 1665 N N . GLY A 1 207 ? 22.057 1.713 5.765 1.00 90.50 207 GLY A N 1
ATOM 1666 C CA . GLY A 1 207 ? 22.089 1.145 7.117 1.00 90.50 207 GLY A CA 1
ATOM 1667 C C . GLY A 1 207 ? 21.826 2.144 8.249 1.00 90.50 207 GLY A C 1
ATOM 1668 O O . GLY A 1 207 ? 21.737 1.736 9.404 1.00 90.50 207 GLY A O 1
ATOM 1669 N N . GLU A 1 208 ? 21.673 3.433 7.947 1.00 93.56 208 GLU A N 1
ATOM 1670 C CA . GLU A 1 208 ? 21.368 4.469 8.936 1.00 93.56 208 GLU A CA 1
ATOM 1671 C C . GLU A 1 208 ? 19.917 4.357 9.423 1.00 93.56 208 GLU A C 1
ATOM 1673 O O . GLU A 1 208 ? 18.988 4.224 8.623 1.00 93.56 208 GLU A O 1
ATOM 1678 N N . GLN A 1 209 ? 19.698 4.413 10.736 1.00 93.88 209 GLN A N 1
ATOM 1679 C CA . GLN A 1 209 ? 18.348 4.443 11.290 1.00 93.88 209 GLN A CA 1
ATOM 1680 C C . GLN A 1 209 ? 17.749 5.843 11.127 1.00 93.88 209 GLN A C 1
ATOM 1682 O O . GLN A 1 209 ? 18.395 6.837 11.441 1.00 93.88 209 GLN A O 1
ATOM 1687 N N . LEU A 1 210 ? 16.512 5.914 10.641 1.00 92.88 210 LEU A N 1
ATOM 1688 C CA . LEU A 1 210 ? 15.801 7.176 10.473 1.00 92.88 210 LEU A CA 1
ATOM 1689 C C . LEU A 1 210 ? 14.997 7.506 11.735 1.00 92.88 210 LEU A C 1
ATOM 1691 O O . LEU A 1 210 ? 14.315 6.639 12.281 1.00 92.88 210 LEU A O 1
ATOM 1695 N N . ASP A 1 211 ? 15.002 8.782 12.125 1.00 86.00 211 ASP A N 1
ATOM 1696 C CA . ASP A 1 211 ? 14.142 9.320 13.194 1.00 86.00 211 ASP A CA 1
ATOM 1697 C C . ASP A 1 211 ? 12.674 9.484 12.754 1.00 86.00 211 ASP A C 1
ATOM 1699 O O . ASP A 1 211 ? 11.788 9.791 13.556 1.00 86.00 211 ASP A O 1
ATOM 1703 N N . ALA A 1 212 ? 12.391 9.286 11.464 1.00 81.31 212 ALA A N 1
ATOM 1704 C CA . ALA A 1 212 ? 11.037 9.296 10.936 1.00 81.31 212 ALA A CA 1
ATOM 1705 C C . ALA A 1 212 ? 10.227 8.107 11.479 1.00 81.31 212 ALA A C 1
ATOM 1707 O O . ALA A 1 212 ? 10.700 6.972 11.527 1.00 81.31 212 ALA A O 1
ATOM 1708 N N . SER A 1 213 ? 8.967 8.362 11.830 1.00 82.12 213 SER A N 1
ATOM 1709 C CA . SER A 1 213 ? 8.006 7.330 12.222 1.00 82.12 213 SER A CA 1
ATOM 1710 C C . SER A 1 213 ? 6.881 7.237 11.199 1.00 82.12 213 SER A C 1
ATOM 1712 O O . SER A 1 213 ? 6.405 8.245 10.672 1.00 82.12 213 SER A O 1
ATOM 1714 N N . LEU A 1 214 ? 6.451 6.008 10.914 1.00 86.69 214 LEU A N 1
ATOM 1715 C CA . LEU A 1 214 ? 5.223 5.776 10.162 1.00 86.69 214 LEU A CA 1
ATOM 1716 C C . LEU A 1 214 ? 4.010 6.001 11.070 1.00 86.69 214 LEU A C 1
ATOM 1718 O O . LEU A 1 214 ? 4.106 5.914 12.295 1.00 86.69 214 LEU A O 1
ATOM 1722 N N . ALA A 1 215 ? 2.851 6.253 10.461 1.00 86.31 215 ALA A N 1
ATOM 1723 C CA . ALA A 1 215 ? 1.593 6.206 11.195 1.00 86.31 215 ALA A CA 1
ATOM 1724 C C . ALA A 1 215 ? 1.406 4.819 11.833 1.00 86.31 215 ALA A C 1
ATOM 1726 O O . ALA A 1 215 ? 1.778 3.805 11.233 1.00 86.31 215 ALA A O 1
ATOM 1727 N N . THR A 1 216 ? 0.811 4.781 13.028 1.00 85.19 216 THR A N 1
ATOM 1728 C CA . THR A 1 216 ? 0.546 3.524 13.732 1.00 85.19 216 THR A CA 1
ATOM 1729 C C . THR A 1 216 ? -0.272 2.592 12.832 1.00 85.19 216 THR A C 1
ATOM 1731 O O . THR A 1 216 ? -1.316 3.016 12.320 1.00 85.19 216 THR A O 1
ATOM 1734 N N . PRO A 1 217 ? 0.173 1.341 12.616 1.00 91.50 217 PRO A N 1
ATOM 1735 C CA . PRO A 1 217 ? -0.564 0.403 11.784 1.00 91.50 217 PRO A CA 1
ATOM 1736 C C . PRO A 1 217 ? -1.932 0.085 12.388 1.00 91.50 217 PRO A C 1
ATOM 1738 O O . PRO A 1 217 ? -2.077 -0.060 13.603 1.00 91.50 217 PRO A O 1
ATOM 1741 N N . VAL A 1 218 ? -2.936 -0.053 11.529 1.00 93.12 218 VAL A N 1
ATOM 1742 C CA . VAL A 1 218 ? -4.261 -0.559 11.910 1.00 93.12 218 VAL A CA 1
ATOM 1743 C C . VAL A 1 218 ? -4.274 -2.078 11.815 1.00 93.12 218 VAL A C 1
ATOM 1745 O O . VAL A 1 218 ? -3.486 -2.655 11.072 1.00 93.12 218 VAL A O 1
ATOM 1748 N N . VAL A 1 219 ? -5.172 -2.749 12.529 1.00 95.75 219 VAL A N 1
ATOM 1749 C CA . VAL A 1 219 ? -5.340 -4.198 12.379 1.00 95.75 219 VAL A CA 1
ATOM 1750 C C . VAL A 1 219 ? -6.433 -4.442 11.345 1.00 95.75 219 VAL A C 1
ATOM 1752 O O . VAL A 1 219 ? -7.478 -3.798 11.369 1.00 95.75 219 VAL A O 1
ATOM 1755 N N . ILE A 1 220 ? -6.206 -5.356 10.406 1.00 97.00 220 ILE A N 1
ATOM 1756 C CA . ILE A 1 220 ? -7.234 -5.788 9.457 1.00 97.00 220 ILE A CA 1
ATOM 1757 C C . ILE A 1 220 ? -7.381 -7.295 9.580 1.00 97.00 220 ILE A C 1
ATOM 1759 O O . ILE A 1 220 ? -6.432 -8.031 9.335 1.00 97.00 220 ILE A O 1
ATOM 1763 N N . SER A 1 221 ? -8.575 -7.758 9.931 1.00 96.94 221 SER A N 1
ATOM 1764 C CA . SER A 1 221 ? -8.915 -9.178 9.916 1.00 96.94 221 SER A CA 1
ATOM 1765 C C . SER A 1 221 ? -9.667 -9.516 8.634 1.00 96.94 221 SER A C 1
ATOM 1767 O O . SER A 1 221 ? -10.589 -8.807 8.235 1.00 96.94 221 SER A O 1
ATOM 1769 N N . ARG A 1 222 ? -9.278 -10.606 7.982 1.00 95.69 222 ARG A N 1
ATOM 1770 C CA . ARG A 1 222 ? -9.986 -11.226 6.864 1.00 95.69 222 ARG A CA 1
ATOM 1771 C C . ARG A 1 222 ? -10.507 -12.576 7.358 1.00 95.69 222 ARG A C 1
ATOM 1773 O O . ARG A 1 222 ? -9.714 -13.516 7.401 1.00 95.69 222 ARG A O 1
ATOM 1780 N N . PRO A 1 223 ? -11.791 -12.678 7.738 1.00 95.38 223 PRO A N 1
ATOM 1781 C CA . PRO A 1 223 ? -12.346 -13.939 8.205 1.00 95.38 223 PRO A CA 1
ATOM 1782 C C . PRO A 1 223 ? -12.355 -15.005 7.106 1.00 95.38 223 PRO A C 1
ATOM 1784 O O . PRO A 1 223 ? -12.513 -14.689 5.919 1.00 95.38 223 PRO A O 1
ATOM 1787 N N . ALA A 1 224 ? -12.240 -16.261 7.520 1.00 94.81 224 ALA A N 1
ATOM 1788 C CA . ALA A 1 224 ? -12.371 -17.426 6.670 1.00 94.81 224 ALA A CA 1
ATOM 1789 C C . ALA A 1 224 ? -13.723 -17.413 5.950 1.00 94.81 224 ALA A C 1
ATOM 1791 O O . ALA A 1 224 ? -14.763 -17.107 6.539 1.00 94.81 224 ALA A O 1
ATOM 1792 N N . ASN A 1 225 ? -13.713 -17.766 4.668 1.00 92.50 225 ASN A N 1
ATOM 1793 C CA . ASN A 1 225 ? -14.891 -17.862 3.809 1.00 92.50 225 ASN A CA 1
ATOM 1794 C C . ASN A 1 225 ? -15.706 -16.557 3.702 1.00 92.50 225 ASN A C 1
ATOM 1796 O O . ASN A 1 225 ? -16.863 -16.580 3.281 1.00 92.50 225 ASN A O 1
ATOM 1800 N N . ALA A 1 226 ? -15.119 -15.409 4.068 1.00 90.75 226 ALA A N 1
ATOM 1801 C CA . ALA A 1 226 ? -15.777 -14.110 4.023 1.00 90.75 226 ALA A CA 1
ATOM 1802 C C . ALA A 1 226 ? -15.231 -13.203 2.908 1.00 90.75 226 ALA A C 1
ATOM 1804 O O . ALA A 1 226 ? -14.029 -12.950 2.760 1.00 90.75 226 ALA A O 1
ATOM 1805 N N . ASP A 1 227 ? -16.158 -12.594 2.170 1.00 86.44 227 ASP A N 1
ATOM 1806 C CA . ASP A 1 227 ? -15.851 -11.625 1.116 1.00 86.44 227 ASP A CA 1
ATOM 1807 C C . ASP A 1 227 ? -15.680 -10.180 1.619 1.00 86.44 227 ASP A C 1
ATOM 1809 O O . ASP A 1 227 ? -15.438 -9.276 0.820 1.00 86.44 227 ASP A O 1
ATOM 1813 N N . TYR A 1 228 ? -15.620 -9.965 2.936 1.00 92.19 228 TYR A N 1
ATOM 1814 C CA . TYR A 1 228 ? -15.286 -8.671 3.540 1.00 92.19 228 TYR A CA 1
ATOM 1815 C C . TYR A 1 228 ? -14.043 -8.719 4.441 1.00 92.19 228 TYR A C 1
ATOM 1817 O O . TYR A 1 228 ? -13.645 -9.773 4.932 1.00 92.19 228 TYR A O 1
ATOM 1825 N N . ASP A 1 229 ? -13.448 -7.548 4.667 1.00 95.19 229 ASP A N 1
ATOM 1826 C CA . ASP A 1 229 ? -12.469 -7.320 5.731 1.00 95.19 229 ASP A CA 1
ATOM 1827 C C . ASP A 1 229 ? -13.148 -6.709 6.967 1.00 95.19 229 ASP A C 1
ATOM 1829 O O . ASP A 1 229 ? -14.204 -6.080 6.867 1.00 95.19 229 ASP A O 1
ATOM 1833 N N . VAL A 1 230 ? -12.513 -6.839 8.127 1.00 96.88 230 VAL A N 1
ATOM 1834 C CA . VAL A 1 230 ? -12.832 -6.103 9.351 1.00 96.88 230 VAL A CA 1
ATOM 1835 C C . VAL A 1 230 ? -11.643 -5.204 9.683 1.00 96.88 230 VAL A C 1
ATOM 1837 O O . VAL A 1 230 ? -10.579 -5.688 10.064 1.00 96.88 230 VAL A O 1
ATOM 1840 N N . LEU A 1 231 ? -11.814 -3.894 9.518 1.00 96.81 231 LEU A N 1
ATOM 1841 C CA . LEU A 1 231 ? -10.879 -2.873 9.974 1.00 96.81 231 LEU A CA 1
ATOM 1842 C C . LEU A 1 231 ? -11.036 -2.700 11.486 1.00 96.81 231 LEU A C 1
ATOM 1844 O O . LEU A 1 231 ? -12.071 -2.238 11.960 1.00 96.81 231 LEU A O 1
ATOM 1848 N N . ILE A 1 232 ? -9.997 -3.052 12.230 1.00 95.06 232 ILE A N 1
ATOM 1849 C CA . ILE A 1 232 ? -9.948 -2.999 13.685 1.00 95.06 232 ILE A CA 1
ATOM 1850 C C . ILE A 1 232 ? -9.033 -1.841 14.086 1.00 95.06 232 ILE A C 1
ATOM 1852 O O . ILE A 1 232 ? -7.829 -1.835 13.816 1.00 95.06 232 ILE A O 1
ATOM 1856 N N . LEU A 1 233 ? -9.627 -0.838 14.725 1.00 91.62 233 LEU A N 1
ATOM 1857 C CA . LEU A 1 233 ? -8.942 0.349 15.216 1.00 91.62 233 LEU A CA 1
ATOM 1858 C C . LEU A 1 233 ? -8.705 0.196 16.722 1.00 91.62 233 LEU A C 1
ATOM 1860 O O . LEU A 1 233 ? -9.666 0.308 17.489 1.00 91.62 233 LEU A O 1
ATOM 1864 N N . PRO A 1 234 ? -7.464 -0.073 17.166 1.00 85.19 234 PRO A N 1
ATOM 1865 C CA . PRO A 1 234 ? -7.161 -0.170 18.588 1.00 85.19 234 PRO A CA 1
ATOM 1866 C C . PRO A 1 234 ? -7.244 1.216 19.236 1.00 85.19 234 PRO A C 1
ATOM 1868 O O . PRO A 1 234 ? -6.738 2.193 18.693 1.00 85.19 234 PRO A O 1
ATOM 1871 N N . LEU A 1 235 ? -7.858 1.331 20.409 1.00 80.75 235 LEU A N 1
ATOM 1872 C CA . LEU A 1 235 ? -8.047 2.603 21.117 1.00 80.75 235 LEU A CA 1
ATOM 1873 C C . LEU A 1 235 ? -7.273 2.618 22.443 1.00 80.75 235 LEU A C 1
ATOM 1875 O O . LEU A 1 235 ? -7.854 2.703 23.526 1.00 80.75 235 LEU A O 1
ATOM 1879 N N . LEU A 1 236 ? -5.942 2.545 22.340 1.00 75.00 236 LEU A N 1
ATOM 1880 C CA . LEU A 1 236 ? -4.988 2.579 23.462 1.00 75.00 236 LEU A CA 1
ATOM 1881 C C . LEU A 1 236 ? -4.946 3.956 24.158 1.00 75.00 236 LEU A C 1
ATOM 1883 O O . LEU A 1 236 ? -5.377 4.959 23.584 1.00 75.00 236 LEU A O 1
ATOM 1887 N N . GLU A 1 237 ? -4.421 4.009 25.389 1.00 65.31 237 GLU A N 1
ATOM 1888 C CA . GLU A 1 237 ? -4.299 5.249 26.183 1.00 65.31 237 GLU A CA 1
ATOM 1889 C C . GLU A 1 237 ? -3.526 6.349 25.438 1.00 65.31 237 GLU A C 1
ATOM 1891 O O . GLU A 1 237 ? -4.018 7.470 25.343 1.00 65.31 237 GLU A O 1
ATOM 1896 N N . GLU A 1 238 ? -2.401 6.001 24.808 1.00 68.00 238 GLU A N 1
ATOM 1897 C CA . GLU A 1 238 ? -1.563 6.907 24.011 1.00 68.00 238 GLU A CA 1
ATOM 1898 C C . GLU A 1 238 ? -1.573 6.522 22.522 1.00 68.00 238 GLU A C 1
ATOM 1900 O O . GLU A 1 238 ? -0.533 6.222 21.937 1.00 68.00 238 GLU A O 1
ATOM 1905 N N . ASN A 1 239 ? -2.754 6.475 21.885 1.00 68.44 239 ASN A N 1
ATOM 1906 C CA . ASN A 1 239 ? -2.827 6.137 20.460 1.00 68.44 239 ASN A CA 1
ATOM 1907 C C . ASN A 1 239 ? -2.947 7.353 19.538 1.00 68.44 239 ASN A C 1
ATOM 1909 O O . ASN A 1 239 ? -3.895 8.139 19.627 1.00 68.44 239 ASN A O 1
ATOM 1913 N N . LYS A 1 240 ? -2.046 7.412 18.556 1.00 80.50 240 LYS A N 1
ATOM 1914 C CA . LYS A 1 240 ? -2.157 8.272 17.382 1.00 80.50 240 LYS A CA 1
ATOM 1915 C C . LYS A 1 240 ? -2.627 7.423 16.206 1.00 80.50 240 LYS A C 1
ATOM 1917 O O . LYS A 1 240 ? -1.826 6.767 15.542 1.00 80.50 240 LYS A O 1
ATOM 1922 N N . LEU A 1 241 ? -3.935 7.434 15.961 1.00 87.56 241 LEU A N 1
ATOM 1923 C CA . LEU A 1 241 ? -4.503 6.763 14.795 1.00 87.56 241 LEU A CA 1
ATOM 1924 C C . LEU A 1 241 ? -3.982 7.413 13.502 1.00 87.56 241 LEU A C 1
ATOM 1926 O O . LEU A 1 241 ? -3.652 8.608 13.496 1.00 87.56 241 LEU A O 1
ATOM 1930 N N . PRO A 1 242 ? -3.910 6.661 12.389 1.00 89.31 242 PRO A N 1
ATOM 1931 C CA . PRO A 1 242 ? -3.638 7.269 11.097 1.00 89.31 242 PRO A CA 1
ATOM 1932 C C . PRO A 1 242 ? -4.703 8.331 10.781 1.00 89.31 242 PRO A C 1
ATOM 1934 O O . PRO A 1 242 ? -5.878 8.143 11.099 1.00 89.31 242 PRO A O 1
ATOM 1937 N N . PRO A 1 243 ? -4.327 9.443 10.128 1.00 88.62 243 PRO A N 1
ATOM 1938 C CA . PRO A 1 243 ? -5.250 10.548 9.876 1.00 88.62 243 PRO A CA 1
ATOM 1939 C C . PRO A 1 243 ? -6.395 10.152 8.939 1.00 88.62 243 PRO A C 1
ATOM 1941 O O . PRO A 1 243 ? -7.517 10.631 9.098 1.00 88.62 243 PRO A O 1
ATOM 1944 N N . LYS A 1 244 ? -6.113 9.271 7.973 1.00 91.94 244 LYS A N 1
ATOM 1945 C CA . LYS A 1 244 ? -7.072 8.774 6.993 1.00 91.94 244 LYS A CA 1
ATOM 1946 C C . LYS A 1 244 ? -6.795 7.309 6.672 1.00 91.94 244 LYS A C 1
ATOM 1948 O O . LYS A 1 244 ? -5.644 6.931 6.485 1.00 91.94 244 LYS A O 1
ATOM 1953 N N . VAL A 1 245 ? -7.850 6.512 6.564 1.00 93.69 245 VAL A N 1
ATOM 1954 C CA . VAL A 1 245 ? -7.813 5.109 6.148 1.00 93.69 245 VAL A CA 1
ATOM 1955 C C . VAL A 1 245 ? -8.850 4.923 5.047 1.00 93.69 245 VAL A C 1
ATOM 1957 O O . VAL A 1 245 ? -10.022 5.219 5.261 1.00 93.69 245 VAL A O 1
ATOM 1960 N N . ILE A 1 246 ? -8.443 4.442 3.872 1.00 92.19 246 ILE A N 1
ATOM 1961 C CA . ILE A 1 246 ? -9.384 4.106 2.793 1.00 92.19 246 ILE A CA 1
ATOM 1962 C C . ILE A 1 246 ? -9.453 2.594 2.647 1.00 92.19 246 ILE A C 1
ATOM 1964 O O . ILE A 1 246 ? -8.432 1.925 2.453 1.00 92.19 246 ILE A O 1
ATOM 1968 N N . VAL A 1 247 ? -10.669 2.065 2.728 1.00 92.62 247 VAL A N 1
ATOM 1969 C CA . VAL A 1 247 ? -10.970 0.635 2.633 1.00 92.62 247 VAL A CA 1
ATOM 1970 C C . VAL A 1 247 ? -11.996 0.375 1.534 1.00 92.62 247 VAL A C 1
ATOM 1972 O O . VAL A 1 247 ? -12.690 1.282 1.078 1.00 92.62 247 VAL A O 1
ATOM 1975 N N . SER A 1 248 ? -12.058 -0.867 1.058 1.00 90.38 248 SER A N 1
ATOM 1976 C CA . SER A 1 248 ? -13.014 -1.268 0.025 1.00 90.38 248 SER A CA 1
ATOM 1977 C C . SER A 1 248 ? -14.435 -1.346 0.577 1.00 90.38 248 SER A C 1
ATOM 1979 O O . SER A 1 248 ? -14.644 -1.678 1.750 1.00 90.38 248 SER A O 1
ATOM 1981 N N . ARG A 1 249 ? -15.421 -1.126 -0.293 1.00 90.75 249 ARG A N 1
ATOM 1982 C CA . ARG A 1 249 ? -16.833 -1.402 -0.014 1.00 90.75 249 ARG A CA 1
ATOM 1983 C C . ARG A 1 249 ? -17.034 -2.788 0.609 1.00 90.75 249 ARG A C 1
ATOM 1985 O O . ARG A 1 249 ? -16.402 -3.763 0.211 1.00 90.75 249 ARG A O 1
ATOM 1992 N N . GLY A 1 250 ? -17.926 -2.856 1.597 1.00 91.62 250 GLY A N 1
ATOM 1993 C CA . GLY A 1 250 ? -18.223 -4.073 2.355 1.00 91.62 250 GLY A CA 1
ATOM 1994 C C . GLY A 1 250 ? -17.307 -4.304 3.559 1.00 91.62 250 GLY A C 1
ATOM 1995 O O . GLY A 1 250 ? -17.617 -5.167 4.376 1.00 91.62 250 GLY A O 1
ATOM 1996 N N . THR A 1 251 ? -16.225 -3.530 3.712 1.00 94.38 251 THR A N 1
ATOM 1997 C CA . THR A 1 251 ? -15.386 -3.573 4.919 1.00 94.38 251 THR A CA 1
ATOM 1998 C C . THR A 1 251 ? -16.201 -3.181 6.147 1.00 94.38 251 THR A C 1
ATOM 2000 O O . THR A 1 251 ? -16.893 -2.163 6.149 1.00 94.38 251 THR A O 1
ATOM 2003 N N . ARG A 1 252 ? -16.090 -3.979 7.208 1.00 95.81 252 ARG A N 1
ATOM 2004 C CA . ARG A 1 252 ? -16.665 -3.668 8.518 1.00 95.81 252 ARG A CA 1
ATOM 2005 C C . ARG A 1 252 ? -15.656 -2.901 9.358 1.00 95.81 252 ARG A C 1
ATOM 2007 O O . ARG A 1 252 ? -14.464 -3.173 9.275 1.00 95.81 252 ARG A O 1
ATOM 2014 N N . VAL A 1 253 ? -16.119 -1.978 10.186 1.00 95.75 253 VAL A N 1
ATOM 2015 C CA . VAL A 1 253 ? -15.282 -1.190 11.097 1.00 95.75 253 VAL A CA 1
ATOM 2016 C C . VAL A 1 253 ? -15.554 -1.626 12.531 1.00 95.75 253 VAL A C 1
ATOM 2018 O O . VAL A 1 253 ? -16.707 -1.774 12.930 1.00 95.75 253 VAL A O 1
ATOM 2021 N N . ARG A 1 254 ? -14.493 -1.828 13.309 1.00 94.44 254 ARG A N 1
ATOM 2022 C CA . ARG A 1 254 ? -14.544 -2.165 14.730 1.00 94.44 254 ARG A CA 1
ATOM 2023 C C . ARG A 1 254 ? -13.608 -1.248 15.504 1.00 94.44 254 ARG A C 1
ATOM 2025 O O . ARG A 1 254 ? -12.420 -1.163 15.201 1.00 94.44 254 ARG A O 1
ATOM 2032 N N . PHE A 1 255 ? -14.132 -0.624 16.546 1.00 91.25 255 PHE A N 1
ATOM 2033 C CA . PHE A 1 255 ? -13.347 0.116 17.528 1.00 91.25 255 PHE A CA 1
ATOM 2034 C C . PHE A 1 255 ? -13.031 -0.817 18.692 1.00 91.25 255 PHE A C 1
ATOM 2036 O O . PHE A 1 255 ? -13.951 -1.298 19.345 1.00 91.25 255 PHE A O 1
ATOM 2043 N N . HIS A 1 256 ? -11.759 -1.127 18.918 1.00 87.81 256 HIS A N 1
ATOM 2044 C CA . HIS A 1 256 ? -11.356 -2.127 19.904 1.00 87.81 256 HIS A CA 1
ATOM 2045 C C . HIS A 1 256 ? -10.692 -1.459 21.107 1.00 87.81 256 HIS A C 1
ATOM 2047 O O . HIS A 1 256 ? -9.720 -0.719 20.933 1.00 87.81 256 HIS A O 1
ATOM 2053 N N . TYR A 1 257 ? -11.197 -1.726 22.317 1.00 80.50 257 TYR A N 1
ATOM 2054 C CA . TYR A 1 257 ? -10.556 -1.290 23.557 1.00 80.50 257 TYR A CA 1
ATOM 2055 C C . TYR A 1 257 ? -9.769 -2.437 24.184 1.00 80.50 257 TYR A C 1
ATOM 2057 O O . TYR A 1 257 ? -10.342 -3.302 24.841 1.00 80.50 257 TYR A O 1
ATOM 2065 N N . PRO A 1 258 ? -8.439 -2.425 24.043 1.00 65.81 258 PRO A N 1
ATOM 2066 C CA . PRO A 1 258 ? -7.596 -3.459 24.629 1.00 65.81 258 PRO A CA 1
ATOM 2067 C C . PRO A 1 258 ? -7.534 -3.432 26.168 1.00 65.81 258 PRO A C 1
ATOM 2069 O O . PRO A 1 258 ? -7.068 -4.391 26.778 1.00 65.81 258 PRO A O 1
ATOM 2072 N N . VAL A 1 259 ? -7.971 -2.340 26.809 1.00 67.44 259 VAL A N 1
ATOM 2073 C CA . VAL A 1 259 ? -7.946 -2.170 28.270 1.00 67.44 259 VAL A CA 1
ATOM 2074 C C . VAL A 1 259 ? -9.349 -1.830 28.766 1.00 67.44 259 VAL A C 1
ATOM 2076 O O . VAL A 1 259 ? -9.932 -0.831 28.351 1.00 67.44 259 VAL A O 1
ATOM 2079 N N . SER A 1 260 ? -9.877 -2.632 29.692 1.00 60.59 260 SER A N 1
ATOM 2080 C CA . SER A 1 260 ? -11.253 -2.526 30.205 1.00 60.59 260 SER A CA 1
ATOM 2081 C C . SER A 1 260 ? -11.549 -1.252 31.008 1.00 60.59 260 SER A C 1
ATOM 2083 O O . SER A 1 260 ? -12.709 -0.961 31.283 1.00 60.59 260 SER A O 1
ATOM 2085 N N . SER A 1 261 ? -10.523 -0.496 31.415 1.00 64.06 261 SER A N 1
ATOM 2086 C CA . SER A 1 261 ? -10.675 0.802 32.090 1.00 64.06 261 SER A CA 1
ATOM 2087 C C . SER A 1 261 ? -11.118 1.919 31.140 1.00 64.06 261 SER A C 1
ATOM 2089 O O . SER A 1 261 ? -11.585 2.965 31.591 1.00 64.06 261 SER A O 1
ATOM 2091 N N . LEU A 1 262 ? -10.973 1.715 29.829 1.00 65.75 262 LEU A N 1
ATOM 2092 C CA . LEU A 1 262 ? -11.336 2.683 28.809 1.00 65.75 262 LEU A CA 1
ATOM 2093 C C . LEU A 1 262 ? -12.752 2.399 28.302 1.00 65.75 262 LEU A C 1
ATOM 2095 O O . LEU A 1 262 ? -13.010 1.371 27.691 1.00 65.75 262 LEU A O 1
ATOM 2099 N N . THR A 1 263 ? -13.665 3.339 28.538 1.00 64.75 263 THR A N 1
ATOM 2100 C CA . THR A 1 263 ? -15.097 3.196 28.206 1.00 64.75 263 THR A CA 1
ATOM 2101 C C . THR A 1 263 ? -15.633 4.317 27.322 1.00 64.75 263 THR A C 1
ATOM 2103 O O . THR A 1 263 ? -16.826 4.368 27.035 1.00 64.75 263 THR A O 1
ATOM 2106 N N . ALA A 1 264 ? -14.773 5.252 26.908 1.00 70.81 264 ALA A N 1
ATOM 2107 C CA . ALA A 1 264 ? -15.196 6.368 26.074 1.00 70.81 264 ALA A CA 1
ATOM 2108 C C . ALA A 1 264 ? -15.754 5.829 24.749 1.00 70.81 264 ALA A C 1
ATOM 2110 O O . ALA A 1 264 ? -15.056 5.121 24.043 1.00 70.81 264 ALA A O 1
ATOM 2111 N N . ALA A 1 265 ? -16.988 6.170 24.383 1.00 79.75 265 ALA A N 1
ATOM 2112 C CA . ALA A 1 265 ? -17.515 5.810 23.070 1.00 79.75 265 ALA A CA 1
ATOM 2113 C C . ALA A 1 265 ? -16.750 6.543 21.954 1.00 79.75 265 ALA A C 1
ATOM 2115 O O . ALA A 1 265 ? -16.193 7.631 22.174 1.00 79.75 265 ALA A O 1
ATOM 2116 N N . VAL A 1 266 ? -16.767 5.990 20.743 1.00 89.38 266 VAL A N 1
ATOM 2117 C CA . VAL A 1 266 ? -16.331 6.713 19.544 1.00 89.38 266 VAL A CA 1
ATOM 2118 C C . VAL A 1 266 ? -17.533 7.428 18.952 1.00 89.38 266 VAL A C 1
ATOM 2120 O O . VAL A 1 266 ? -18.626 6.875 18.911 1.00 89.38 266 VAL A O 1
ATOM 2123 N N . LYS A 1 267 ? -17.347 8.668 18.506 1.00 92.38 267 LYS A N 1
ATOM 2124 C CA . LYS A 1 267 ? -18.400 9.468 17.882 1.00 92.38 267 LYS A CA 1
ATOM 2125 C C . LYS A 1 267 ? -18.051 9.806 16.451 1.00 92.38 267 LYS A C 1
ATOM 2127 O O . LYS A 1 267 ? -16.904 10.131 16.148 1.00 92.38 267 LYS A O 1
ATOM 2132 N N . GLU A 1 268 ? -19.059 9.789 15.596 1.00 93.94 268 GLU A N 1
ATOM 2133 C CA . GLU A 1 268 ? -18.956 10.324 14.247 1.00 93.94 268 GLU A CA 1
ATOM 2134 C C . GLU A 1 268 ? -19.300 11.820 14.236 1.00 93.94 268 GLU A C 1
ATOM 2136 O O . GLU A 1 268 ? -20.286 12.268 14.830 1.00 93.94 268 GLU A O 1
ATOM 2141 N N . VAL A 1 269 ? -18.475 12.606 13.547 1.00 93.19 269 VAL A N 1
ATOM 2142 C CA . VAL A 1 269 ? -18.679 14.039 13.325 1.00 93.19 269 VAL A CA 1
ATOM 2143 C C . VAL A 1 269 ? -18.926 14.317 11.846 1.00 93.19 269 VAL A C 1
ATOM 2145 O O . VAL A 1 269 ? -18.396 13.646 10.971 1.00 93.19 269 VAL A O 1
ATOM 2148 N N . GLY A 1 270 ? -19.713 15.349 11.545 1.00 89.94 270 GLY A N 1
ATOM 2149 C CA . GLY A 1 270 ? -20.181 15.594 10.176 1.00 89.94 270 GLY A CA 1
ATOM 2150 C C . GLY A 1 270 ? -19.165 16.219 9.214 1.00 89.94 270 GLY A C 1
ATOM 2151 O O . GLY A 1 270 ? -19.523 16.508 8.077 1.00 89.94 270 GLY A O 1
ATOM 2152 N N . SER A 1 271 ? -17.931 16.519 9.641 1.00 92.31 271 SER A N 1
ATOM 2153 C CA . SER A 1 271 ? -16.947 17.159 8.758 1.00 92.31 271 SER A CA 1
ATOM 2154 C C . SER A 1 271 ? -15.494 16.947 9.177 1.00 92.31 271 SER A C 1
ATOM 2156 O O . SER A 1 271 ? -15.178 16.786 10.360 1.00 92.31 271 SER A O 1
ATOM 2158 N N . TYR A 1 272 ? -14.589 17.085 8.204 1.00 92.00 272 TYR A N 1
ATOM 2159 C CA . TYR A 1 272 ? -13.145 17.134 8.439 1.00 92.00 272 TYR A CA 1
ATOM 2160 C C . TYR A 1 272 ? -12.734 18.271 9.390 1.00 92.00 272 TYR A C 1
ATOM 2162 O O . TYR A 1 272 ? -11.831 18.112 10.211 1.00 92.00 272 TYR A O 1
ATOM 2170 N N . THR A 1 273 ? -13.406 19.423 9.323 1.00 93.12 273 THR A N 1
ATOM 2171 C CA . THR A 1 273 ? -13.141 20.547 10.233 1.00 93.12 273 THR A CA 1
ATOM 2172 C C . THR A 1 273 ? -13.477 20.166 11.673 1.00 93.12 273 THR A C 1
ATOM 2174 O O . THR A 1 273 ? -12.679 20.408 12.575 1.00 93.12 273 THR A O 1
ATOM 2177 N N . SER A 1 274 ? -14.615 19.501 11.892 1.00 93.56 274 SER A N 1
ATOM 2178 C CA . SER A 1 274 ? -15.012 19.000 13.212 1.00 93.56 274 SER A CA 1
ATOM 2179 C C . SER A 1 274 ? -14.035 17.947 13.744 1.00 93.56 274 SER A C 1
ATOM 2181 O O . SER A 1 274 ? -13.679 18.007 14.919 1.00 93.56 274 SER A O 1
ATOM 2183 N N . LEU A 1 275 ? -13.543 17.046 12.882 1.00 93.31 275 LEU A N 1
ATOM 2184 C CA . LEU A 1 275 ? -12.483 16.080 13.209 1.00 93.31 275 LEU A CA 1
ATOM 2185 C C . LEU A 1 275 ? -11.195 16.795 13.652 1.00 93.31 275 LEU A C 1
ATOM 2187 O O . LEU A 1 275 ? -10.609 16.487 14.692 1.00 93.31 275 LEU A O 1
ATOM 2191 N N . SER A 1 276 ? -10.770 17.784 12.866 1.00 92.06 276 SER A N 1
ATOM 2192 C CA . SER A 1 276 ? -9.525 18.531 13.074 1.00 92.06 276 SER A CA 1
ATOM 2193 C C . SER A 1 276 ? -9.550 19.379 14.345 1.00 92.06 276 SER A C 1
ATOM 2195 O O . SER A 1 276 ? -8.523 19.527 15.007 1.00 92.06 276 SER A O 1
ATOM 2197 N N . LEU A 1 277 ? -10.720 19.906 14.707 1.00 93.56 277 LEU A N 1
ATOM 2198 C CA . LEU A 1 277 ? -10.922 20.731 15.899 1.00 93.56 277 LEU A CA 1
ATOM 2199 C C . LEU A 1 277 ? -11.407 19.941 17.122 1.00 93.56 277 LEU A C 1
ATOM 2201 O O . LEU A 1 277 ? -11.639 20.546 18.166 1.00 93.56 277 LEU A O 1
ATOM 2205 N N . CYS A 1 278 ? -11.609 18.623 17.004 1.00 92.75 278 CYS A N 1
ATOM 2206 C CA . CYS A 1 278 ? -12.224 17.807 18.056 1.00 92.75 278 CYS A CA 1
ATOM 2207 C C . CYS A 1 278 ? -13.549 18.409 18.563 1.00 92.75 278 CYS A C 1
ATOM 2209 O O . CYS A 1 278 ? -13.819 18.484 19.764 1.00 92.75 278 CYS A O 1
ATOM 2211 N N . SER A 1 279 ? -14.374 18.878 17.621 1.00 92.75 279 SER A N 1
ATOM 2212 C CA . SER A 1 279 ? -15.690 19.454 17.896 1.00 92.75 279 SER A CA 1
ATOM 2213 C C . SER A 1 279 ? -16.700 18.327 18.113 1.00 92.75 279 SER A C 1
ATOM 2215 O O . SER A 1 279 ? -17.330 17.843 17.174 1.00 92.75 279 SER A O 1
ATOM 2217 N N . ILE A 1 280 ? -16.786 17.863 19.361 1.00 89.75 280 ILE A N 1
ATOM 2218 C CA . ILE A 1 280 ? -17.609 16.716 19.755 1.00 89.75 280 ILE A CA 1
ATOM 2219 C C . ILE A 1 280 ? -19.040 17.194 20.054 1.00 89.75 280 ILE A C 1
ATOM 2221 O O . ILE A 1 280 ? -19.218 18.027 20.948 1.00 89.75 280 ILE A O 1
ATOM 2225 N N . PRO A 1 281 ? -20.067 16.683 19.349 1.00 85.06 281 PRO A N 1
ATOM 2226 C CA . PRO A 1 281 ? -21.449 17.064 19.606 1.00 85.06 281 PRO A CA 1
ATOM 2227 C C . PRO A 1 281 ? -21.930 16.571 20.988 1.00 85.06 281 PRO A C 1
ATOM 2229 O O . PRO A 1 281 ? -21.538 15.479 21.431 1.00 85.06 281 PRO A O 1
ATOM 2232 N N . PRO A 1 282 ? -22.780 17.356 21.681 1.00 82.75 282 PRO A N 1
ATOM 2233 C CA . PRO A 1 282 ? -23.385 16.948 22.947 1.00 82.75 282 PRO A CA 1
ATOM 2234 C C . PRO A 1 282 ? -24.411 15.815 22.749 1.00 82.75 282 PRO A C 1
ATOM 2236 O O . PRO A 1 282 ? -25.016 15.701 21.685 1.00 82.75 282 PRO A O 1
ATOM 2239 N N . GLY A 1 283 ? -24.634 15.003 23.790 1.00 81.94 283 GLY A N 1
ATOM 2240 C CA . GLY A 1 283 ? -25.548 13.845 23.761 1.00 81.94 283 GLY A CA 1
ATOM 2241 C C . GLY A 1 283 ? -24.933 12.581 23.148 1.00 81.94 283 GLY A C 1
ATOM 2242 O O . GLY A 1 283 ? -23.737 12.563 22.873 1.00 81.94 283 GLY A O 1
ATOM 2243 N N . ASP A 1 284 ? -25.738 11.539 22.925 1.00 76.88 284 ASP A N 1
ATOM 2244 C CA . ASP A 1 284 ? -25.254 10.209 22.495 1.00 76.88 284 ASP A CA 1
ATOM 2245 C C . ASP A 1 284 ? -25.514 9.891 21.014 1.00 76.88 284 ASP A C 1
ATOM 2247 O O . ASP A 1 284 ? -25.214 8.793 20.546 1.00 76.88 284 ASP A O 1
ATOM 2251 N N . ALA A 1 285 ? -26.035 10.851 20.245 1.00 81.38 285 ALA A N 1
ATOM 2252 C CA . ALA A 1 285 ? -26.246 10.675 18.812 1.00 81.38 285 ALA A CA 1
ATOM 2253 C C . ALA A 1 285 ? -24.925 10.358 18.084 1.00 81.38 285 ALA A C 1
ATOM 2255 O O . ALA A 1 285 ? -23.882 10.937 18.395 1.00 81.38 285 ALA A O 1
ATOM 2256 N N . ASN A 1 286 ? -24.998 9.460 17.096 1.00 87.94 286 ASN A N 1
ATOM 2257 C CA . ASN A 1 286 ? -23.865 8.998 16.284 1.00 87.94 286 ASN A CA 1
ATOM 2258 C C . ASN A 1 286 ? -22.697 8.425 17.110 1.00 87.94 286 ASN A C 1
ATOM 2260 O O . ASN A 1 286 ? -21.527 8.598 16.755 1.00 87.94 286 ASN A O 1
ATOM 2264 N N . SER A 1 287 ? -23.021 7.775 18.230 1.00 90.12 287 SER A N 1
ATOM 2265 C CA . SER A 1 287 ? -22.051 7.044 19.043 1.00 90.12 287 SER A CA 1
ATOM 2266 C C . SER A 1 287 ? -21.951 5.599 18.570 1.00 90.12 287 SER A C 1
ATOM 2268 O O . SER A 1 287 ? -22.950 4.970 18.229 1.00 90.12 287 SER A O 1
ATOM 2270 N N . TYR A 1 288 ? -20.728 5.091 18.562 1.00 90.75 288 TYR A N 1
ATOM 2271 C CA . TYR A 1 288 ? -20.376 3.739 18.178 1.00 90.75 288 TYR A CA 1
ATOM 2272 C C . TYR A 1 288 ? -19.823 3.041 19.414 1.00 90.75 288 TYR A C 1
ATOM 2274 O O . TYR A 1 288 ? -18.789 3.441 19.964 1.00 90.75 288 TYR A O 1
ATOM 2282 N N . ASP A 1 289 ? -20.538 2.006 19.843 1.00 86.25 289 ASP A N 1
ATOM 2283 C CA . ASP A 1 289 ? -20.121 1.143 20.934 1.00 86.25 289 ASP A CA 1
ATOM 2284 C C . ASP A 1 289 ? -18.829 0.409 20.577 1.00 86.25 289 ASP A C 1
ATOM 2286 O O . ASP A 1 289 ? -18.646 -0.022 19.427 1.00 86.25 289 ASP A O 1
ATOM 2290 N N . PRO A 1 290 ? -17.938 0.243 21.559 1.00 85.56 290 PRO A N 1
ATOM 2291 C CA . PRO A 1 290 ? -16.732 -0.528 21.374 1.00 85.56 290 PRO A CA 1
ATOM 2292 C C . PRO A 1 290 ? -17.043 -1.997 21.121 1.00 85.56 290 PRO A C 1
ATOM 2294 O O . PRO A 1 290 ? -18.063 -2.529 21.548 1.00 85.56 290 PRO A O 1
ATOM 2297 N N . ASP A 1 291 ? -16.121 -2.670 20.446 1.00 87.31 291 ASP A N 1
ATOM 2298 C CA . ASP A 1 291 ? -16.146 -4.114 20.269 1.00 87.31 291 ASP A CA 1
ATOM 2299 C C . ASP A 1 291 ? -17.379 -4.661 19.523 1.00 87.31 291 ASP A C 1
ATOM 2301 O O . ASP A 1 291 ? -17.689 -5.857 19.566 1.00 87.31 291 ASP A O 1
ATOM 2305 N N . VAL A 1 292 ? -17.998 -3.799 18.717 1.00 90.75 292 VAL A N 1
ATOM 2306 C CA . VAL A 1 292 ? -19.059 -4.119 17.759 1.00 90.75 292 VAL A CA 1
ATOM 2307 C C . VAL A 1 292 ? -18.541 -3.922 16.332 1.00 90.75 292 VAL A C 1
ATOM 2309 O O . VAL A 1 292 ? -17.761 -3.011 16.054 1.00 90.75 292 VAL A O 1
ATOM 2312 N N . ASN A 1 293 ? -18.954 -4.804 15.418 1.00 93.56 293 ASN A N 1
ATOM 2313 C CA . ASN A 1 293 ? -18.606 -4.713 14.001 1.00 93.56 293 ASN A CA 1
ATOM 2314 C C . ASN A 1 293 ? -19.689 -3.925 13.254 1.00 93.56 293 ASN A C 1
ATOM 2316 O O . ASN A 1 293 ? -20.794 -4.429 13.056 1.00 93.56 293 ASN A O 1
ATOM 2320 N N . TYR A 1 294 ? -19.356 -2.725 12.792 1.00 94.19 294 TYR A N 1
ATOM 2321 C CA . TYR A 1 294 ? -20.253 -1.854 12.037 1.00 94.19 294 TYR A CA 1
ATOM 2322 C C . TYR A 1 294 ? -20.047 -2.027 10.539 1.00 94.19 294 TYR A C 1
ATOM 2324 O O . TYR A 1 294 ? -18.916 -2.052 10.062 1.00 94.19 294 TYR A O 1
ATOM 2332 N N . SER A 1 295 ? -21.138 -2.128 9.785 1.00 93.56 295 SER A N 1
ATOM 2333 C CA . SER A 1 295 ? -21.094 -2.011 8.324 1.00 93.56 295 SER A CA 1
ATOM 2334 C C . SER A 1 295 ? -21.449 -0.575 7.970 1.00 93.56 295 SER A C 1
ATOM 2336 O O . SER A 1 295 ? -22.504 -0.104 8.388 1.00 93.56 295 SER A O 1
ATOM 2338 N N . LEU A 1 296 ? -20.569 0.116 7.248 1.00 91.31 296 LEU A N 1
ATOM 2339 C CA . LEU A 1 296 ? -20.834 1.472 6.774 1.00 91.31 296 LEU A CA 1
ATOM 2340 C C . LEU A 1 296 ? -21.065 1.439 5.259 1.00 91.31 296 LEU A C 1
ATOM 2342 O O . LEU A 1 296 ? -20.519 0.588 4.549 1.00 91.31 296 LEU A O 1
ATOM 2346 N N . GLU A 1 297 ? -21.892 2.358 4.776 1.00 92.50 297 GLU A N 1
ATOM 2347 C CA . GLU A 1 297 ? -22.121 2.549 3.345 1.00 92.50 297 GLU A CA 1
ATOM 2348 C C . GLU A 1 297 ? -20.907 3.234 2.686 1.00 92.50 297 GLU A C 1
ATOM 2350 O O . GLU A 1 297 ? -20.038 3.763 3.379 1.00 92.50 297 GLU A O 1
ATOM 2355 N N . PRO A 1 298 ? -20.786 3.226 1.348 1.00 93.00 298 PRO A N 1
ATOM 2356 C CA . PRO A 1 298 ? -19.756 4.004 0.665 1.00 93.00 298 PRO A CA 1
ATOM 2357 C C . PRO A 1 298 ? -19.852 5.496 1.009 1.00 93.00 298 PRO A C 1
ATOM 2359 O O . PRO A 1 298 ? -20.919 6.101 0.888 1.00 93.00 298 PRO A O 1
ATOM 2362 N N . GLY A 1 299 ? -18.736 6.099 1.416 1.00 92.44 299 GLY A N 1
ATOM 2363 C CA . GLY A 1 299 ? -18.709 7.483 1.884 1.00 92.44 299 GLY A CA 1
ATOM 2364 C C . GLY A 1 299 ? -17.493 7.829 2.738 1.00 92.44 299 GLY A C 1
ATOM 2365 O O . GLY A 1 299 ? -16.629 6.991 3.002 1.00 92.44 299 GLY A O 1
ATOM 2366 N N . ASP A 1 300 ? -17.439 9.091 3.160 1.00 93.81 300 ASP A N 1
ATOM 2367 C CA . ASP A 1 300 ? -16.436 9.622 4.080 1.00 93.81 300 ASP A CA 1
ATOM 2368 C C . ASP A 1 300 ? -17.022 9.753 5.487 1.00 93.81 300 ASP A C 1
ATOM 2370 O O . ASP A 1 300 ? -17.999 10.470 5.697 1.00 93.81 300 ASP A O 1
ATOM 2374 N N . TYR A 1 301 ? -16.371 9.109 6.450 1.00 95.56 301 TYR A N 1
ATOM 2375 C CA . TYR A 1 301 ? -16.740 9.116 7.860 1.00 95.56 301 TYR A CA 1
ATOM 2376 C C . TYR A 1 301 ? -15.611 9.710 8.691 1.00 95.56 301 TYR A C 1
ATOM 2378 O O . TYR A 1 301 ? -14.430 9.456 8.440 1.00 95.56 301 TYR A O 1
ATOM 2386 N N . PHE A 1 302 ? -15.960 10.486 9.711 1.00 95.56 302 PHE A N 1
ATOM 2387 C CA . PHE A 1 302 ? -14.991 11.165 10.563 1.00 95.56 302 PHE A CA 1
ATOM 2388 C C . PHE A 1 302 ? -15.230 10.766 12.013 1.00 95.56 302 PHE A C 1
ATOM 2390 O O . PHE A 1 302 ? -16.227 11.163 12.607 1.00 95.56 302 PHE A O 1
ATOM 2397 N N . PHE A 1 303 ? -14.312 9.998 12.592 1.00 94.38 303 PHE A N 1
ATOM 2398 C CA . PHE A 1 303 ? -14.456 9.448 13.936 1.00 94.38 303 PHE A CA 1
ATOM 2399 C C . PHE A 1 303 ? -13.539 10.149 14.932 1.00 94.38 303 PHE A C 1
ATOM 2401 O O . PHE A 1 303 ? -12.350 10.343 14.673 1.00 94.38 303 PHE A O 1
ATOM 2408 N N . VAL A 1 304 ? -14.085 10.491 16.096 1.00 92.25 304 VAL A N 1
ATOM 2409 C CA . VAL A 1 304 ? -13.372 11.098 17.226 1.00 92.25 304 VAL A CA 1
ATOM 2410 C C . VAL A 1 304 ? -13.674 10.345 18.514 1.00 92.25 304 VAL A C 1
ATOM 2412 O O . VAL A 1 304 ? -14.773 9.830 18.711 1.00 92.25 304 VAL A O 1
ATOM 2415 N N . SER A 1 305 ? -12.720 10.332 19.441 1.00 89.81 305 SER A N 1
ATOM 2416 C CA . SER A 1 305 ? -13.013 9.981 20.832 1.00 89.81 305 SER A CA 1
ATOM 2417 C C . SER A 1 305 ? -14.055 10.939 21.426 1.00 89.81 305 SER A C 1
ATOM 2419 O O . SER A 1 305 ? -13.931 12.156 21.286 1.00 89.81 305 SER A O 1
ATOM 2421 N N . SER A 1 306 ? -15.041 10.406 22.155 1.00 88.12 306 SER A N 1
ATOM 2422 C CA . SER A 1 306 ? -15.986 11.206 22.958 1.00 88.12 306 SER A CA 1
ATOM 2423 C C . SER A 1 306 ? -15.310 12.007 24.079 1.00 88.12 306 SER A C 1
ATOM 2425 O O . SER A 1 306 ? -15.851 13.017 24.529 1.00 88.12 306 SER A O 1
ATOM 2427 N N . ASN A 1 307 ? -14.109 11.606 24.504 1.00 88.06 307 ASN A N 1
ATOM 2428 C CA . ASN A 1 307 ? -13.245 12.407 25.363 1.00 88.06 307 ASN A CA 1
ATOM 2429 C C . ASN A 1 307 ? -12.402 13.370 24.508 1.00 88.06 307 ASN A C 1
ATOM 2431 O O . ASN A 1 307 ? -11.568 12.924 23.711 1.00 88.06 307 ASN A O 1
ATOM 2435 N N . LYS A 1 308 ? -12.593 14.680 24.720 1.00 89.06 308 LYS A N 1
ATOM 2436 C CA . LYS A 1 308 ? -11.916 15.752 23.976 1.00 89.06 308 LYS A CA 1
ATOM 2437 C C . LYS A 1 308 ? -10.393 15.710 24.101 1.00 89.06 308 LYS A C 1
ATOM 2439 O O . LYS A 1 308 ? -9.721 15.807 23.080 1.00 89.06 308 LYS A O 1
ATOM 2444 N N . ALA A 1 309 ? -9.859 15.492 25.302 1.00 89.00 309 ALA A N 1
ATOM 2445 C CA . ALA A 1 309 ? -8.413 15.432 25.518 1.00 89.00 309 ALA A CA 1
ATOM 2446 C C . ALA A 1 309 ? -7.778 14.280 24.721 1.00 89.00 309 ALA A C 1
ATOM 2448 O O . ALA A 1 309 ? -6.757 14.464 24.066 1.00 89.00 309 ALA A O 1
ATOM 2449 N N . ARG A 1 310 ? -8.437 13.113 24.681 1.00 87.31 310 ARG A N 1
ATOM 2450 C CA . ARG A 1 310 ? -7.975 11.972 23.869 1.00 87.31 310 ARG A CA 1
ATOM 2451 C C . ARG A 1 310 ? -8.074 12.236 22.366 1.00 87.31 310 ARG A C 1
ATOM 2453 O O . ARG A 1 310 ? -7.200 11.823 21.609 1.00 87.31 310 ARG A O 1
ATOM 2460 N N . CYS A 1 311 ? -9.118 12.936 21.918 1.00 89.50 311 CYS A N 1
ATOM 2461 C CA . CYS A 1 311 ? -9.210 13.360 20.520 1.00 89.50 311 CYS A CA 1
ATOM 2462 C C . CYS A 1 311 ? -8.036 14.281 20.144 1.00 89.50 311 CYS A C 1
ATOM 2464 O O . CYS A 1 311 ? -7.388 14.062 19.120 1.00 89.50 311 CYS A O 1
ATOM 2466 N N . GLU A 1 312 ? -7.721 15.263 20.995 1.00 90.00 312 GLU A N 1
ATOM 2467 C CA . GLU A 1 312 ? -6.611 16.205 20.794 1.00 90.00 312 GLU A CA 1
ATOM 2468 C C . GLU A 1 312 ? -5.241 15.507 20.817 1.00 90.00 312 GLU A C 1
ATOM 2470 O O . GLU A 1 312 ? -4.337 15.908 20.086 1.00 90.00 312 GLU A O 1
ATOM 2475 N N . GLN A 1 313 ? -5.113 14.409 21.567 1.00 87.88 313 GLN A N 1
ATOM 2476 C CA . GLN A 1 313 ? -3.928 13.543 21.592 1.00 87.88 313 GLN A CA 1
ATOM 2477 C C . GLN A 1 313 ? -3.790 12.626 20.361 1.00 87.88 313 GLN A C 1
ATOM 2479 O O . GLN A 1 313 ? -2.747 12.001 20.185 1.00 87.88 313 GLN A O 1
ATOM 2484 N N . GLY A 1 314 ? -4.793 12.564 19.474 1.00 87.25 314 GLY A N 1
ATOM 2485 C CA . GLY A 1 314 ? -4.715 11.808 18.217 1.00 87.25 314 GLY A CA 1
ATOM 2486 C C . GLY A 1 314 ? -5.645 10.600 18.110 1.00 87.25 314 GLY A C 1
ATOM 2487 O O . GLY A 1 314 ? -5.574 9.881 17.113 1.00 87.25 314 GLY A O 1
ATOM 2488 N N . THR A 1 315 ? -6.564 10.393 19.062 1.00 88.56 315 THR A N 1
ATOM 2489 C CA . THR A 1 315 ? -7.640 9.391 18.934 1.00 88.56 315 THR A CA 1
ATOM 2490 C C . THR A 1 315 ? -8.752 9.917 18.017 1.00 88.56 315 THR A C 1
ATOM 2492 O O . THR A 1 315 ? -9.859 10.251 18.454 1.00 88.56 315 THR A O 1
ATOM 2495 N N . ARG A 1 316 ? -8.419 10.063 16.733 1.00 91.81 316 ARG A N 1
ATOM 2496 C CA . ARG A 1 316 ? -9.300 10.548 15.668 1.00 91.81 316 ARG A CA 1
ATOM 2497 C C . ARG A 1 316 ? -8.844 10.020 14.309 1.00 91.81 316 ARG A C 1
ATOM 2499 O O . ARG A 1 316 ? -7.645 9.913 14.076 1.00 91.81 316 ARG A O 1
ATOM 2506 N N . VAL A 1 317 ? -9.780 9.712 13.418 1.00 93.81 317 VAL A N 1
ATOM 2507 C CA . VAL A 1 317 ? -9.481 9.139 12.096 1.00 93.81 317 VAL A CA 1
ATOM 2508 C C . VAL A 1 317 ? -10.585 9.457 11.091 1.00 93.81 317 VAL A C 1
ATOM 2510 O O . VAL A 1 317 ? -11.769 9.408 11.421 1.00 93.81 317 VAL A O 1
ATOM 2513 N N . GLN A 1 318 ? -10.207 9.761 9.851 1.00 95.00 318 GLN A N 1
ATOM 2514 C CA . GLN A 1 318 ? -11.118 9.696 8.711 1.00 95.00 318 GLN A CA 1
ATOM 2515 C C . GLN A 1 318 ? -11.114 8.276 8.137 1.00 95.00 318 GLN A C 1
ATOM 2517 O O . GLN A 1 318 ? -10.052 7.740 7.823 1.00 95.00 318 GLN A O 1
ATOM 2522 N N . ILE A 1 319 ? -12.287 7.686 7.937 1.00 95.06 319 ILE A N 1
ATOM 2523 C CA . ILE A 1 319 ? -12.440 6.420 7.219 1.00 95.06 319 ILE A CA 1
ATOM 2524 C C . ILE A 1 319 ? -13.218 6.698 5.939 1.00 95.06 319 ILE A C 1
ATOM 2526 O O . ILE A 1 319 ? -14.342 7.186 5.996 1.00 95.06 319 ILE A O 1
ATOM 2530 N N . SER A 1 320 ? -12.626 6.383 4.793 1.00 93.75 320 SER A N 1
ATOM 2531 C CA . SER A 1 320 ? -13.313 6.440 3.503 1.00 93.75 320 SER A CA 1
ATOM 2532 C C . SER A 1 320 ? -13.617 5.019 3.039 1.00 93.75 320 SER A C 1
ATOM 2534 O O . SER A 1 320 ? -12.705 4.195 2.926 1.00 93.75 320 SER A O 1
ATOM 2536 N N . ILE A 1 321 ? -14.882 4.732 2.753 1.00 92.31 321 ILE A N 1
ATOM 2537 C CA . ILE A 1 321 ? -15.293 3.493 2.093 1.00 92.31 321 ILE A CA 1
ATOM 2538 C C . ILE A 1 321 ? -15.515 3.800 0.619 1.00 92.31 321 ILE A C 1
ATOM 2540 O O . ILE A 1 321 ? -16.438 4.534 0.273 1.00 92.31 321 ILE A O 1
ATOM 2544 N N . ASP A 1 322 ? -14.668 3.230 -0.234 1.00 86.06 322 ASP A N 1
ATOM 2545 C CA . ASP A 1 322 ? -14.717 3.440 -1.682 1.00 86.06 322 ASP A CA 1
ATOM 2546 C C . ASP A 1 322 ? -14.924 2.114 -2.427 1.00 86.06 322 ASP A C 1
ATOM 2548 O O . ASP A 1 322 ? -14.530 1.038 -1.956 1.00 86.06 322 ASP A O 1
ATOM 2552 N N . ASP A 1 323 ? -15.543 2.192 -3.601 1.00 77.69 323 ASP A N 1
ATOM 2553 C CA . ASP A 1 323 ? -15.710 1.044 -4.493 1.00 77.69 323 ASP A CA 1
ATOM 2554 C C . ASP A 1 323 ? -14.336 0.538 -4.984 1.00 77.69 323 ASP A C 1
ATOM 2556 O O . ASP A 1 323 ? -13.352 1.282 -4.977 1.00 77.69 323 ASP A O 1
ATOM 2560 N N . GLU A 1 324 ? -14.247 -0.739 -5.381 1.00 61.75 324 GLU A N 1
ATOM 2561 C CA . GLU A 1 324 ? -13.063 -1.288 -6.078 1.00 61.75 324 GLU A CA 1
ATOM 2562 C C . GLU A 1 324 ? -12.845 -0.606 -7.443 1.00 61.75 324 GLU A C 1
ATOM 2564 O O . GLU A 1 324 ? -13.811 -0.471 -8.232 1.00 61.75 324 GLU A O 1
#

Secondary structure (DSSP, 8-state):
-HHHHHHHHHHTT-SSSTTSHHHHTTSHHHHHHHHHHHHHHHHHHHHHHHTT--SS--STTHHHHTS--TTTT-TTT---HHHHHT-SHHHHT-GGGGT---S---BTTB-HHHHHHHHHHTTSS-EEEEEE--B--SS-EEEEEEEEETTS--EEEEEEEEP--TTPPP-B-SS-EEEE-HHHHHHTT--TTS-EEEEEEEEETTSPBPS--PPPPEEEEE-TT-SS-EEEEE--TT----SEEEEETT-EEEEE-SSTT--PPEEEESSHHHHHTT-PPSSSTTEE-TT-EEE--SEEEEEEESSHHHHHTT-EEEEEEE--